Protein AF-A0A7V5C6T8-F1 (afdb_monomer)

Sequence (289 aa):
MKSYIPAMLISLALVCIVEMIRIRRFSFFPADFFRSSVLVSEKFHQASLLCLSMGLTLSCLVIWNNEYLKIVSFPKLKLDTFFLGFSFPLSLITMSLMFSFMKNDYRDITDLLKNVGFWAINMGVIIFFLFILFEKLVLQLAVTSILFMAVIMIFYLFVSLGVQTQQKSFLISGMIFLLFTAITGILYIILEFFPEYYTQDTSRFLLKLHSFASLYGWNLSGLAVICRYEDFPIRLHSNGVILFHWVTVLILAPLGIYFRPFAVCTIICYTVFLYIIFSSQGTNRNANA

Structure (mmCIF, N/CA/C/O backbone):
data_AF-A0A7V5C6T8-F1
#
_entry.id   AF-A0A7V5C6T8-F1
#
loop_
_atom_site.group_PDB
_atom_site.id
_atom_site.type_symbol
_atom_site.label_atom_id
_atom_site.label_alt_id
_atom_site.label_comp_id
_atom_site.label_asym_id
_atom_site.label_entity_id
_atom_site.label_seq_id
_atom_site.pdbx_PDB_ins_code
_atom_site.Cartn_x
_atom_site.Cartn_y
_atom_site.Cartn_z
_atom_site.occupancy
_atom_site.B_iso_or_equiv
_atom_site.auth_seq_id
_atom_site.auth_comp_id
_atom_site.auth_asym_id
_atom_site.auth_atom_id
_atom_site.pdbx_PDB_model_num
ATOM 1 N N . MET A 1 1 ? 27.713 -13.121 -3.839 1.00 44.50 1 MET A N 1
ATOM 2 C CA . MET A 1 1 ? 26.817 -14.291 -3.696 1.00 44.50 1 MET A CA 1
ATOM 3 C C . MET A 1 1 ? 25.424 -13.790 -3.371 1.00 44.50 1 MET A C 1
ATOM 5 O O . MET A 1 1 ? 25.271 -13.093 -2.379 1.00 44.50 1 MET A O 1
ATOM 9 N N . LYS A 1 2 ? 24.430 -14.072 -4.215 1.00 64.62 2 LYS A N 1
ATOM 10 C CA . LYS A 1 2 ? 23.032 -13.772 -3.889 1.00 64.62 2 LYS A CA 1
ATOM 11 C C . LYS A 1 2 ? 22.549 -14.839 -2.902 1.00 64.62 2 LYS A C 1
ATOM 13 O O . LYS A 1 2 ? 22.456 -16.008 -3.261 1.00 64.62 2 LYS A O 1
ATOM 18 N N . SER A 1 3 ? 22.320 -14.458 -1.649 1.00 79.69 3 SER A N 1
ATOM 19 C CA . SER A 1 3 ? 21.912 -15.384 -0.584 1.00 79.69 3 SER A CA 1
ATOM 20 C C . SER A 1 3 ? 20.415 -15.700 -0.668 1.00 79.69 3 SER A C 1
ATOM 22 O O . SER A 1 3 ? 19.629 -15.245 0.159 1.00 79.69 3 SER A O 1
ATOM 24 N N . TYR A 1 4 ? 20.011 -16.475 -1.678 1.00 83.75 4 TYR A N 1
ATOM 25 C CA . TYR A 1 4 ? 18.610 -16.858 -1.889 1.00 83.75 4 TYR A CA 1
ATOM 26 C C . TYR A 1 4 ? 18.107 -17.894 -0.874 1.00 83.75 4 TYR A C 1
ATOM 28 O O . TYR A 1 4 ? 16.996 -17.756 -0.368 1.00 83.75 4 TYR A O 1
ATOM 36 N N . ILE A 1 5 ? 18.941 -18.874 -0.504 1.00 87.75 5 ILE A N 1
ATOM 37 C CA . ILE A 1 5 ? 18.566 -19.933 0.450 1.00 87.75 5 ILE A CA 1
ATOM 38 C C . ILE A 1 5 ? 18.193 -19.353 1.829 1.00 87.75 5 ILE A C 1
ATOM 40 O O . ILE A 1 5 ? 17.103 -19.664 2.314 1.00 87.75 5 ILE A O 1
ATOM 44 N N . PRO A 1 6 ? 19.000 -18.466 2.456 1.00 91.50 6 PRO A N 1
ATOM 45 C CA . PRO A 1 6 ? 18.607 -17.844 3.722 1.00 91.50 6 PRO A CA 1
ATOM 46 C C . PRO A 1 6 ? 17.308 -17.037 3.619 1.00 91.50 6 PRO A C 1
ATOM 48 O O . PRO A 1 6 ? 16.474 -17.111 4.517 1.00 91.50 6 PRO A O 1
ATOM 51 N N . ALA A 1 7 ? 17.101 -16.308 2.516 1.00 89.44 7 ALA A N 1
ATOM 52 C CA . ALA A 1 7 ? 15.880 -15.532 2.303 1.00 89.44 7 ALA A CA 1
ATOM 53 C C . ALA A 1 7 ? 14.633 -16.431 2.222 1.00 89.44 7 ALA A C 1
ATOM 55 O O . ALA A 1 7 ? 13.607 -16.115 2.821 1.00 89.44 7 ALA A O 1
ATOM 56 N N . MET A 1 8 ? 14.733 -17.574 1.537 1.00 90.38 8 MET A N 1
ATOM 57 C CA . MET A 1 8 ? 13.655 -18.562 1.451 1.00 90.38 8 MET A CA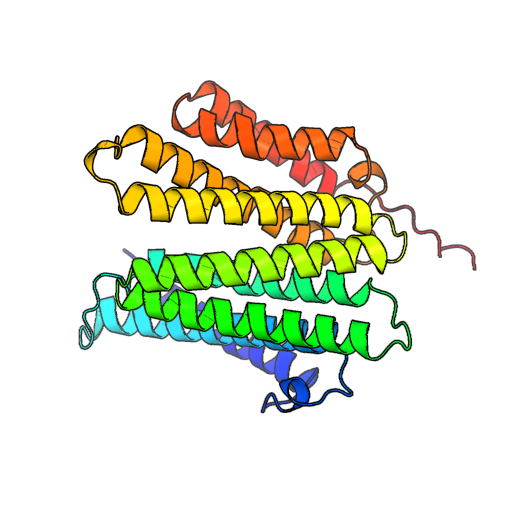 1
ATOM 58 C C . MET A 1 8 ? 13.345 -19.197 2.809 1.00 90.38 8 MET A C 1
ATOM 60 O O . MET A 1 8 ? 12.178 -19.297 3.178 1.00 90.38 8 MET A O 1
ATOM 64 N N . LEU A 1 9 ? 14.369 -19.569 3.585 1.00 93.31 9 LEU A N 1
ATOM 65 C CA . LEU A 1 9 ? 14.183 -20.131 4.928 1.00 93.31 9 LEU A CA 1
ATOM 66 C C . LEU A 1 9 ? 13.507 -19.134 5.877 1.00 93.31 9 LEU A C 1
ATOM 68 O O . LEU A 1 9 ? 12.554 -19.494 6.566 1.00 93.31 9 LEU A O 1
ATOM 72 N N . ILE A 1 10 ? 13.952 -17.872 5.876 1.00 93.12 10 ILE A N 1
ATOM 73 C CA . ILE A 1 10 ? 13.328 -16.806 6.673 1.00 93.12 10 ILE A CA 1
ATOM 74 C C . ILE A 1 10 ? 11.883 -16.581 6.220 1.00 93.12 10 ILE A C 1
ATOM 76 O O . ILE A 1 10 ? 10.991 -16.469 7.057 1.00 93.12 10 ILE A O 1
ATOM 80 N N . SER A 1 11 ? 11.630 -16.553 4.910 1.00 91.81 11 SER A N 1
ATOM 81 C CA . SER A 1 11 ? 10.283 -16.388 4.363 1.00 91.81 11 SER A CA 1
ATOM 82 C C . SER A 1 11 ? 9.340 -17.504 4.825 1.00 91.81 11 SER A C 1
ATOM 84 O O . SER A 1 11 ? 8.253 -17.207 5.312 1.00 91.81 11 SER A O 1
ATOM 86 N N . LEU A 1 12 ? 9.770 -18.768 4.772 1.00 94.06 12 LEU A N 1
ATOM 87 C CA . LEU A 1 12 ? 8.982 -19.906 5.258 1.00 94.06 12 LEU A CA 1
ATOM 88 C C . LEU A 1 12 ? 8.750 -19.851 6.775 1.00 94.06 12 LEU A C 1
ATOM 90 O O . LEU A 1 12 ? 7.639 -20.112 7.231 1.00 94.06 12 LEU A O 1
ATOM 94 N N . ALA A 1 13 ? 9.757 -19.457 7.559 1.00 95.75 13 ALA A N 1
ATOM 95 C CA . ALA A 1 13 ? 9.590 -19.254 8.997 1.00 95.75 13 ALA A CA 1
ATOM 96 C C . ALA A 1 13 ? 8.545 -18.164 9.297 1.00 95.75 13 ALA A C 1
ATOM 98 O O . ALA A 1 13 ? 7.682 -18.351 10.157 1.00 95.75 13 ALA A O 1
ATOM 99 N N . LEU A 1 14 ? 8.569 -17.054 8.551 1.00 94.88 14 LEU A N 1
ATOM 100 C CA . LEU A 1 14 ? 7.571 -15.990 8.661 1.00 94.88 14 LEU A CA 1
ATOM 101 C C . LEU A 1 14 ? 6.172 -16.466 8.253 1.00 94.88 14 LEU A C 1
ATOM 103 O O . LEU A 1 14 ? 5.217 -16.124 8.944 1.00 94.88 14 LEU A O 1
ATOM 107 N N . VAL A 1 15 ? 6.034 -17.289 7.205 1.00 95.19 15 VAL A N 1
ATOM 108 C CA . VAL A 1 15 ? 4.744 -17.909 6.835 1.00 95.19 15 VAL A CA 1
ATOM 109 C C . VAL A 1 15 ? 4.176 -18.695 8.012 1.00 95.19 15 VAL A C 1
ATOM 111 O O . VAL A 1 15 ? 3.022 -18.488 8.380 1.00 95.19 15 VAL A O 1
ATOM 114 N N . CYS A 1 16 ? 4.988 -19.540 8.654 1.00 95.44 16 CYS A N 1
ATOM 115 C CA . CYS A 1 16 ? 4.555 -20.315 9.817 1.00 95.44 16 CYS A CA 1
ATOM 116 C C . CYS A 1 16 ? 4.074 -19.418 10.966 1.00 95.44 16 CYS A C 1
ATOM 118 O O . CYS A 1 16 ? 3.042 -19.702 11.573 1.00 95.44 16 CYS A O 1
ATOM 120 N N . ILE A 1 17 ? 4.791 -18.326 11.254 1.00 96.19 17 ILE A N 1
ATOM 121 C CA . ILE A 1 17 ? 4.406 -17.365 12.299 1.00 96.19 17 ILE A CA 1
ATOM 122 C C . ILE A 1 17 ? 3.079 -16.684 11.943 1.00 96.19 17 ILE A C 1
ATOM 124 O O . ILE A 1 17 ? 2.166 -16.639 12.768 1.00 96.19 17 ILE A O 1
ATOM 128 N N . VAL A 1 18 ? 2.952 -16.178 10.715 1.00 94.56 18 VAL A N 1
ATOM 129 C CA . VAL A 1 18 ? 1.760 -15.456 10.248 1.00 94.56 18 VAL A CA 1
ATOM 130 C C . VAL A 1 18 ? 0.535 -16.372 10.242 1.00 94.56 18 VAL A C 1
ATOM 132 O O . VAL A 1 18 ? -0.511 -15.985 10.763 1.00 94.56 18 VAL A O 1
ATOM 135 N N . GLU A 1 19 ? 0.656 -17.599 9.731 1.00 94.75 19 GLU A N 1
ATOM 136 C CA . GLU A 1 19 ? -0.429 -18.586 9.749 1.00 94.75 19 GLU A CA 1
ATOM 137 C C . GLU A 1 19 ? -0.803 -19.001 11.171 1.00 94.75 19 GLU A C 1
ATOM 139 O O . GLU A 1 19 ? -1.988 -19.094 11.488 1.00 94.75 19 GLU A O 1
ATOM 144 N N . MET A 1 20 ? 0.173 -19.180 12.065 1.00 95.19 20 MET A N 1
ATOM 145 C CA . MET A 1 20 ? -0.107 -19.490 13.467 1.00 95.19 20 MET A CA 1
ATOM 146 C C . MET A 1 20 ? -0.928 -18.379 14.133 1.00 95.19 20 MET A C 1
ATOM 148 O O . MET A 1 20 ? -1.904 -18.672 14.826 1.00 95.19 20 MET A O 1
ATOM 152 N N . ILE A 1 21 ? -0.572 -17.111 13.906 1.00 94.19 21 ILE A N 1
ATOM 153 C CA . ILE A 1 21 ? -1.327 -15.958 14.418 1.00 94.19 21 ILE A CA 1
ATOM 154 C C . ILE A 1 21 ? -2.731 -15.919 13.797 1.00 94.19 21 ILE A C 1
ATOM 156 O O . ILE A 1 21 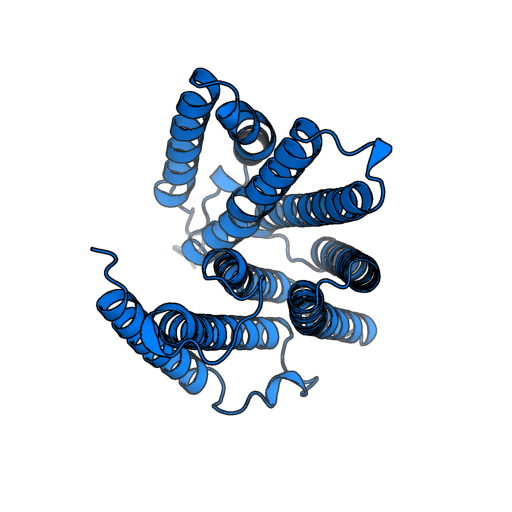? -3.717 -15.775 14.523 1.00 94.19 21 ILE A O 1
ATOM 160 N N . ARG A 1 22 ? -2.842 -16.108 12.475 1.00 95.00 22 ARG A N 1
ATOM 161 C CA . ARG A 1 22 ? -4.118 -16.101 11.740 1.00 95.00 22 ARG A CA 1
ATOM 162 C C . ARG A 1 22 ? -5.079 -17.173 12.253 1.00 95.00 22 ARG A C 1
ATOM 164 O O . ARG A 1 22 ? -6.232 -16.862 12.535 1.00 95.00 22 ARG A O 1
ATOM 171 N N . ILE A 1 23 ? -4.608 -18.412 12.397 1.00 93.44 23 ILE A N 1
ATOM 172 C CA . ILE A 1 23 ? -5.420 -19.556 12.836 1.00 93.44 23 ILE A CA 1
ATOM 173 C C . ILE A 1 23 ? -5.863 -19.384 14.292 1.00 93.44 23 ILE A C 1
ATOM 175 O O . ILE A 1 23 ? -7.001 -19.711 14.612 1.00 93.44 23 ILE A O 1
ATOM 179 N N . ARG A 1 24 ? -4.997 -18.848 15.165 1.00 92.38 24 ARG A N 1
ATOM 180 C CA . ARG A 1 24 ? -5.341 -18.585 16.573 1.00 92.38 24 ARG A CA 1
ATOM 181 C C . ARG A 1 24 ? -6.397 -17.494 16.737 1.00 92.38 24 ARG A C 1
ATOM 183 O O . ARG A 1 24 ? -7.205 -17.583 17.654 1.00 92.38 24 ARG A O 1
ATOM 190 N N . ARG A 1 25 ? -6.351 -16.447 15.907 1.00 91.00 25 ARG A N 1
ATOM 191 C CA . ARG A 1 25 ? -7.271 -15.302 16.000 1.00 91.00 25 ARG A CA 1
ATOM 192 C C . ARG A 1 25 ? -8.599 -15.552 15.288 1.00 91.00 25 ARG A C 1
ATOM 194 O O . ARG A 1 25 ? -9.629 -15.109 15.780 1.00 91.00 25 ARG A O 1
ATOM 201 N N . PHE A 1 26 ? -8.552 -16.217 14.140 1.00 90.50 26 PHE A N 1
ATOM 202 C CA . PHE A 1 26 ? -9.703 -16.444 13.275 1.00 90.50 26 PHE A CA 1
ATOM 203 C C . PHE A 1 26 ? -9.962 -17.946 13.145 1.00 90.50 26 PHE A C 1
ATOM 205 O O . PHE A 1 26 ? -10.523 -18.582 14.031 1.00 90.50 26 PHE A O 1
ATOM 212 N N . SER A 1 27 ? -9.552 -18.525 12.024 1.00 86.50 27 SER A N 1
ATOM 213 C CA . SER A 1 27 ? -9.785 -19.915 11.667 1.00 86.50 27 SER A CA 1
ATOM 214 C C . SER A 1 27 ? -8.847 -20.309 10.529 1.00 86.50 27 SER A C 1
ATOM 216 O O . SER A 1 27 ? -8.310 -19.456 9.813 1.00 86.50 27 SER A O 1
ATOM 218 N N . PHE A 1 28 ? -8.637 -21.616 10.350 1.00 85.88 28 PHE A N 1
ATOM 219 C CA . PHE A 1 28 ? -7.823 -22.125 9.246 1.00 85.88 28 PHE A CA 1
ATOM 220 C C . PHE A 1 28 ? -8.450 -21.805 7.886 1.00 85.88 28 PHE A C 1
ATOM 222 O O . PHE A 1 28 ? -7.785 -21.225 7.025 1.00 85.88 28 PHE A O 1
ATOM 229 N N . PHE A 1 29 ? -9.736 -22.107 7.710 1.00 88.31 29 PHE A N 1
ATOM 230 C CA . PHE A 1 29 ? -10.469 -21.802 6.485 1.00 88.31 29 PHE A CA 1
ATOM 231 C C . PHE A 1 29 ? -11.210 -20.461 6.611 1.00 88.31 29 PHE A C 1
ATOM 233 O O . PHE A 1 29 ? -11.959 -20.294 7.573 1.00 88.31 29 PHE A O 1
ATOM 240 N N . PRO A 1 30 ? -11.065 -19.516 5.661 1.00 87.81 30 PRO A N 1
ATOM 241 C CA . PRO A 1 30 ? -11.602 -18.161 5.789 1.00 87.81 30 PRO A CA 1
ATOM 242 C C . PRO A 1 30 ? -13.108 -18.069 5.472 1.00 87.81 30 PRO A C 1
ATOM 244 O O . PRO A 1 30 ? -13.543 -17.295 4.621 1.00 87.81 30 PRO A O 1
ATOM 247 N N . ALA A 1 31 ? -13.930 -18.859 6.167 1.00 88.31 31 ALA A N 1
ATOM 248 C CA . ALA A 1 31 ? -15.388 -18.836 6.013 1.00 88.31 31 ALA A CA 1
ATOM 249 C C . ALA A 1 31 ? -16.004 -17.484 6.414 1.00 88.31 31 ALA A C 1
ATOM 251 O O . ALA A 1 31 ? -17.060 -17.105 5.905 1.00 88.31 31 ALA A O 1
ATOM 252 N N . ASP A 1 32 ? -15.338 -16.741 7.301 1.00 89.19 32 ASP A N 1
ATOM 253 C CA . ASP A 1 32 ? -15.835 -15.477 7.845 1.00 89.19 32 ASP A CA 1
ATOM 254 C C . ASP A 1 32 ? -15.923 -14.357 6.795 1.00 89.19 32 ASP A C 1
ATOM 256 O O . ASP A 1 32 ? -16.734 -13.444 6.944 1.00 89.19 32 ASP A O 1
ATOM 260 N N . PHE A 1 33 ? -15.204 -14.462 5.670 1.00 90.12 33 PHE A N 1
ATOM 261 C CA . PHE A 1 33 ? -15.335 -13.528 4.542 1.00 90.12 33 PHE A CA 1
ATOM 262 C C . PHE A 1 33 ? -16.760 -13.479 3.978 1.00 90.12 33 PHE A C 1
ATOM 264 O O . PHE A 1 33 ? -17.261 -12.409 3.618 1.00 90.12 33 PHE A O 1
ATOM 271 N N . PHE A 1 34 ? -17.433 -14.630 3.949 1.00 89.81 34 PHE A N 1
ATOM 272 C CA . PHE A 1 34 ? -18.761 -14.791 3.357 1.00 89.81 34 PHE A CA 1
ATOM 273 C C . PHE A 1 34 ? -19.898 -14.541 4.350 1.00 89.81 34 PHE A C 1
ATOM 275 O O . PHE A 1 34 ? -21.054 -14.431 3.952 1.00 89.81 34 PHE A O 1
ATOM 282 N N . ARG A 1 35 ? -19.592 -14.431 5.646 1.00 86.88 35 ARG A N 1
ATOM 283 C CA . ARG A 1 35 ? -20.596 -14.195 6.685 1.00 86.88 35 ARG A CA 1
ATOM 284 C C . ARG A 1 35 ? -20.865 -12.704 6.820 1.00 86.88 35 ARG A C 1
ATOM 286 O O . ARG A 1 35 ? -19.968 -11.942 7.172 1.00 86.88 35 ARG A O 1
ATOM 293 N N . SER A 1 36 ? -22.096 -12.270 6.568 1.00 80.44 36 SER A N 1
ATOM 294 C CA . SER A 1 36 ? -22.483 -10.860 6.742 1.00 80.44 36 SER A CA 1
ATOM 295 C C . SER A 1 36 ? -22.502 -10.424 8.210 1.00 80.44 36 SER A C 1
ATOM 297 O O . SER A 1 36 ? -22.338 -9.250 8.495 1.00 80.44 36 SER A O 1
ATOM 299 N N . SER A 1 37 ? -22.627 -11.365 9.152 1.00 81.44 37 SER A N 1
ATOM 300 C CA . SER A 1 37 ? -22.606 -11.079 10.593 1.00 81.44 37 SER A CA 1
ATOM 301 C C . SER A 1 37 ? -21.234 -10.652 11.128 1.00 81.44 37 SER A C 1
ATOM 303 O O . SER A 1 37 ? -21.141 -10.189 12.262 1.00 81.44 37 SER A O 1
ATOM 305 N N . VAL A 1 38 ? -20.158 -10.859 10.362 1.00 89.00 38 VAL A N 1
ATOM 306 C CA . VAL A 1 38 ? -18.788 -10.535 10.777 1.00 89.00 38 VAL A CA 1
ATOM 307 C C . VAL A 1 38 ? -18.444 -9.117 10.336 1.00 89.00 38 VAL A C 1
ATOM 309 O O . VAL A 1 38 ? -18.631 -8.759 9.173 1.00 89.00 38 VAL A O 1
ATOM 312 N N . LEU A 1 39 ? -17.886 -8.330 11.258 1.00 91.62 39 LEU A N 1
ATOM 313 C CA . LEU A 1 39 ? -17.459 -6.960 10.990 1.00 91.62 39 LEU A CA 1
ATOM 314 C C . LEU A 1 39 ? -16.454 -6.908 9.836 1.00 91.62 39 LEU A C 1
ATOM 316 O O . LEU A 1 39 ? -15.490 -7.673 9.781 1.00 91.62 39 LEU A O 1
ATOM 320 N N . VAL A 1 40 ? -16.643 -5.941 8.938 1.00 93.50 40 VAL A N 1
ATOM 321 C CA . VAL A 1 40 ? -15.780 -5.760 7.763 1.00 93.50 40 VAL A CA 1
ATOM 322 C C . VAL A 1 40 ? -14.319 -5.484 8.145 1.00 93.50 40 VAL A C 1
ATOM 324 O O . VAL A 1 40 ? -13.416 -5.914 7.429 1.00 93.50 40 VAL A O 1
ATOM 327 N N . SER A 1 41 ? -14.068 -4.851 9.296 1.00 93.38 41 SER A N 1
ATOM 328 C CA . SER A 1 41 ? -12.715 -4.691 9.844 1.00 93.38 41 SER A CA 1
ATOM 329 C C . SER A 1 41 ? -12.022 -6.040 10.061 1.00 93.38 41 SER A C 1
ATOM 331 O O . SER A 1 41 ? -10.928 -6.259 9.551 1.00 93.38 41 SER A O 1
ATOM 333 N N . GLU A 1 42 ? -12.688 -6.990 10.723 1.00 93.56 42 GLU A N 1
ATOM 334 C CA . GLU A 1 42 ? -12.145 -8.330 10.980 1.00 93.56 42 GLU A CA 1
ATOM 335 C C . GLU A 1 42 ? -11.909 -9.100 9.672 1.00 93.56 42 GLU A C 1
ATOM 337 O O . GLU A 1 42 ? -10.881 -9.764 9.524 1.00 93.56 42 GLU A O 1
ATOM 342 N N . LYS A 1 43 ? -12.794 -8.942 8.675 1.00 95.38 43 LYS A N 1
ATOM 343 C CA . LYS A 1 43 ? -12.587 -9.522 7.337 1.00 95.38 43 LYS A CA 1
ATOM 344 C C . LYS A 1 43 ? -11.312 -8.986 6.682 1.00 95.38 43 LYS A C 1
ATOM 346 O O . LYS A 1 43 ? -10.520 -9.767 6.157 1.00 95.38 43 LYS A O 1
ATOM 351 N N . PHE A 1 44 ? -11.080 -7.671 6.731 1.00 95.88 44 PHE A N 1
ATOM 352 C CA . PHE A 1 44 ? -9.852 -7.061 6.211 1.00 95.88 44 PHE A CA 1
ATOM 353 C C . PHE A 1 44 ? -8.601 -7.506 6.976 1.00 95.88 44 PHE A C 1
ATOM 355 O O . PHE A 1 44 ? -7.572 -7.749 6.349 1.00 95.88 44 PHE A O 1
ATOM 362 N N . HIS A 1 45 ? -8.683 -7.668 8.298 1.00 95.00 45 HIS A N 1
ATOM 363 C CA . HIS A 1 45 ? -7.576 -8.164 9.119 1.00 95.00 45 HIS A CA 1
ATOM 364 C C . HIS A 1 45 ? -7.208 -9.609 8.751 1.00 95.00 45 HIS A C 1
ATOM 366 O O . HIS A 1 45 ? -6.043 -9.940 8.514 1.00 95.00 45 HIS A O 1
ATOM 372 N N . GLN A 1 46 ? -8.197 -10.491 8.631 1.00 95.62 46 GLN A N 1
ATOM 373 C CA . GLN A 1 46 ? -7.940 -11.860 8.200 1.00 95.62 46 GLN A CA 1
ATOM 374 C C . GLN A 1 46 ? -7.394 -11.894 6.760 1.00 95.62 46 GLN A C 1
ATOM 376 O O . GLN A 1 46 ? -6.445 -12.634 6.488 1.00 95.62 46 GLN A O 1
ATOM 381 N N . ALA A 1 47 ? -7.922 -11.060 5.856 1.00 94.75 47 ALA A N 1
ATOM 382 C CA . ALA A 1 47 ? -7.423 -10.931 4.487 1.00 94.75 47 ALA A CA 1
ATOM 383 C C . ALA A 1 47 ? -5.975 -10.416 4.427 1.00 94.75 47 ALA A C 1
ATOM 385 O O . ALA A 1 47 ? -5.193 -10.928 3.629 1.00 94.75 47 ALA A O 1
ATOM 386 N N . SER A 1 48 ? -5.571 -9.473 5.287 1.00 94.75 48 SER A N 1
ATOM 387 C CA . SER A 1 48 ? -4.192 -8.966 5.313 1.00 94.75 48 SER A CA 1
ATOM 388 C C . SER A 1 48 ? -3.186 -10.040 5.724 1.00 94.75 48 SER A C 1
ATOM 390 O O . SER A 1 48 ? -2.136 -10.163 5.094 1.00 94.75 48 SER A O 1
ATOM 392 N N . LEU A 1 49 ? -3.509 -10.846 6.743 1.00 94.50 49 LEU A N 1
ATOM 393 C CA . LEU A 1 49 ? -2.648 -11.948 7.193 1.00 94.50 49 LEU A CA 1
ATOM 394 C C . LEU A 1 49 ? -2.539 -13.040 6.127 1.00 94.50 49 LEU A C 1
ATOM 396 O O . LEU A 1 49 ? -1.446 -13.521 5.836 1.00 94.50 49 LEU A O 1
ATOM 400 N N . LEU A 1 50 ? -3.669 -13.389 5.509 1.00 93.69 50 LEU A N 1
ATOM 401 C CA . LEU A 1 50 ? -3.718 -14.363 4.426 1.00 93.69 50 LEU A CA 1
ATOM 402 C C . LEU A 1 50 ? -2.908 -13.881 3.208 1.00 93.69 50 LEU A C 1
ATOM 404 O O . LEU A 1 50 ? -2.123 -14.639 2.646 1.00 93.69 50 LEU A O 1
ATOM 408 N N . CYS A 1 51 ? -3.050 -12.607 2.836 1.00 92.38 51 CYS A N 1
ATOM 409 C CA . CYS A 1 51 ? -2.292 -11.981 1.755 1.00 92.38 51 CYS A CA 1
ATOM 410 C C . CYS A 1 51 ? -0.783 -11.984 2.043 1.00 92.38 51 CYS A C 1
ATOM 412 O O . CYS A 1 51 ? 0.006 -12.309 1.158 1.00 92.38 51 CYS A O 1
ATOM 414 N N . LEU A 1 52 ? -0.371 -11.691 3.283 1.00 92.25 52 LEU A N 1
ATOM 415 C CA . LEU A 1 52 ? 1.036 -11.729 3.690 1.00 92.25 52 LEU A CA 1
ATOM 416 C C . LEU A 1 52 ? 1.616 -13.144 3.596 1.00 92.25 52 LEU A C 1
ATOM 418 O O . LEU A 1 52 ? 2.682 -13.335 3.016 1.00 92.25 52 LEU A O 1
ATOM 422 N N . SER A 1 53 ? 0.897 -14.125 4.140 1.00 93.31 53 SER A N 1
ATOM 423 C CA . SER A 1 53 ? 1.265 -15.540 4.098 1.00 93.31 53 SER A CA 1
ATOM 424 C C . SER A 1 53 ? 1.415 -16.037 2.657 1.00 93.31 53 SER A C 1
ATOM 426 O O . SER A 1 53 ? 2.498 -16.475 2.265 1.00 93.31 53 SER A O 1
ATOM 428 N N . MET A 1 54 ? 0.390 -15.840 1.817 1.00 90.94 54 MET A N 1
ATOM 429 C CA . MET A 1 54 ? 0.450 -16.199 0.397 1.00 90.94 54 MET A CA 1
ATOM 430 C C . MET A 1 54 ? 1.577 -15.472 -0.336 1.00 90.94 54 MET A C 1
ATOM 432 O O . MET A 1 54 ? 2.265 -16.080 -1.152 1.00 90.94 54 MET A O 1
ATOM 436 N N . GLY A 1 55 ? 1.791 -14.186 -0.050 1.00 89.38 55 GLY A N 1
ATOM 437 C CA . GLY A 1 55 ? 2.836 -13.396 -0.689 1.00 89.38 55 GLY A CA 1
ATOM 438 C C . GLY A 1 55 ? 4.244 -13.906 -0.369 1.00 89.38 55 GLY A C 1
ATOM 439 O O . GLY A 1 55 ? 5.091 -13.999 -1.261 1.00 89.38 55 GLY A O 1
ATOM 440 N N . LEU A 1 56 ? 4.491 -14.304 0.881 1.00 90.94 56 LEU A N 1
ATOM 441 C CA . LEU A 1 56 ? 5.752 -14.918 1.303 1.00 90.94 56 LEU A CA 1
ATOM 442 C C . LEU A 1 56 ? 5.947 -16.294 0.648 1.00 90.94 56 LEU A C 1
ATOM 444 O O . LEU A 1 56 ? 6.999 -16.550 0.060 1.00 90.94 56 LEU A O 1
ATOM 448 N N . THR A 1 57 ? 4.920 -17.149 0.657 1.00 91.56 57 THR A N 1
ATOM 449 C CA . THR A 1 57 ? 4.970 -18.464 0.001 1.00 91.56 57 THR A CA 1
ATOM 450 C C . THR A 1 57 ? 5.244 -18.336 -1.495 1.00 91.56 57 THR A C 1
ATOM 452 O O . THR A 1 57 ? 6.160 -18.977 -2.008 1.00 91.56 57 THR A O 1
ATOM 455 N N . LEU A 1 58 ? 4.502 -17.478 -2.198 1.00 89.00 58 LEU A N 1
ATOM 456 C CA . LEU A 1 58 ? 4.689 -17.245 -3.629 1.00 89.00 58 LEU A CA 1
ATOM 457 C C . LEU A 1 58 ? 6.074 -16.669 -3.930 1.00 89.00 58 LEU A C 1
ATOM 459 O O . LEU A 1 58 ? 6.702 -17.096 -4.892 1.00 89.00 58 LEU A O 1
ATOM 463 N N . SER A 1 59 ? 6.604 -15.781 -3.088 1.00 88.00 59 SER A N 1
ATOM 464 C CA . SER A 1 59 ? 7.974 -15.275 -3.252 1.00 88.00 59 SER A CA 1
ATOM 465 C C . SER A 1 59 ? 9.014 -16.388 -3.144 1.00 88.00 59 SER A C 1
ATOM 467 O O . SER A 1 59 ? 9.930 -16.452 -3.963 1.00 88.00 59 SER A O 1
ATOM 469 N N . CYS A 1 60 ? 8.850 -17.307 -2.190 1.00 89.12 60 CYS A N 1
ATOM 470 C CA . CYS A 1 60 ? 9.705 -18.485 -2.064 1.00 89.12 60 CYS A CA 1
ATOM 471 C C . CYS A 1 60 ? 9.623 -19.377 -3.317 1.00 89.12 60 CYS A C 1
ATOM 473 O O . CYS A 1 60 ? 10.656 -19.759 -3.866 1.00 89.12 60 CYS A O 1
ATOM 475 N N . LEU A 1 61 ? 8.412 -19.628 -3.829 1.00 89.06 61 LEU A N 1
ATOM 476 C CA . LEU A 1 61 ? 8.191 -20.400 -5.057 1.00 89.06 61 LEU A CA 1
ATOM 477 C C . LEU A 1 61 ? 8.792 -19.723 -6.298 1.00 89.06 61 LEU A C 1
ATOM 479 O O . LEU A 1 61 ? 9.371 -20.402 -7.141 1.00 89.06 61 LEU A O 1
ATOM 483 N N . VAL A 1 62 ? 8.706 -18.394 -6.406 1.00 86.69 62 VAL A N 1
ATOM 484 C CA . VAL A 1 62 ? 9.295 -17.624 -7.513 1.00 86.69 62 VAL A CA 1
ATOM 485 C C . VAL A 1 62 ? 10.821 -17.672 -7.468 1.00 86.69 62 VAL A C 1
ATOM 487 O O . VAL A 1 62 ? 11.441 -17.858 -8.513 1.00 86.69 62 VAL A O 1
ATOM 490 N N . ILE A 1 63 ? 11.441 -17.552 -6.287 1.00 87.50 63 ILE A N 1
ATOM 491 C CA . ILE A 1 63 ? 12.897 -17.727 -6.137 1.00 87.50 63 ILE A CA 1
ATOM 492 C C . ILE A 1 63 ? 13.287 -19.154 -6.522 1.00 87.50 63 ILE A C 1
ATOM 494 O O . ILE A 1 63 ? 14.198 -19.343 -7.328 1.00 87.50 63 ILE A O 1
ATOM 498 N N . TRP A 1 64 ? 12.568 -20.147 -5.990 1.00 88.25 64 TRP A N 1
ATOM 499 C CA . TRP A 1 64 ? 12.815 -21.556 -6.276 1.00 88.25 64 TRP A CA 1
ATOM 500 C C . TRP A 1 64 ? 12.755 -21.830 -7.787 1.00 88.25 64 TRP A C 1
ATOM 502 O O . TRP A 1 64 ? 13.660 -22.439 -8.363 1.00 88.25 64 TRP A O 1
ATOM 512 N N . ASN A 1 65 ? 11.702 -21.349 -8.449 1.00 88.44 65 ASN A N 1
ATOM 513 C CA . ASN A 1 65 ? 11.518 -21.518 -9.882 1.00 88.44 65 ASN A CA 1
ATOM 514 C C . ASN A 1 65 ? 12.580 -20.769 -10.694 1.00 88.44 65 ASN A C 1
ATOM 516 O O . ASN A 1 65 ? 13.189 -21.368 -11.568 1.00 88.44 65 ASN A O 1
ATOM 520 N N . ASN A 1 66 ? 12.832 -19.489 -10.430 1.00 84.44 66 ASN A N 1
ATOM 521 C CA . ASN A 1 66 ? 13.696 -18.686 -11.298 1.00 84.44 66 ASN A CA 1
ATOM 522 C C . ASN A 1 66 ? 15.186 -19.033 -11.157 1.00 84.44 66 ASN A C 1
ATOM 524 O O . ASN A 1 66 ? 15.915 -18.971 -12.148 1.00 84.44 66 ASN A O 1
ATOM 528 N N . GLU A 1 67 ? 15.635 -19.399 -9.954 1.00 84.31 67 GLU A N 1
ATOM 529 C CA . GLU A 1 67 ? 17.046 -19.699 -9.696 1.00 84.31 67 GLU A CA 1
ATOM 530 C C . GLU A 1 67 ? 17.381 -21.175 -9.956 1.00 84.31 67 GLU A C 1
ATOM 532 O O . GLU A 1 67 ? 18.401 -21.464 -10.583 1.00 84.31 67 GLU A O 1
ATOM 537 N N . TYR A 1 68 ? 16.520 -22.108 -9.527 1.00 83.50 68 TYR A N 1
ATOM 538 C CA . TYR A 1 68 ? 16.857 -23.537 -9.503 1.00 83.50 68 TYR A CA 1
ATOM 539 C C . TYR A 1 68 ? 16.146 -24.363 -10.581 1.00 83.50 68 TYR A C 1
ATOM 541 O O . TYR A 1 68 ? 16.813 -25.075 -11.326 1.00 83.50 68 TYR A O 1
ATOM 549 N N . LEU A 1 69 ? 14.810 -24.297 -10.677 1.00 84.19 69 LEU A N 1
ATOM 550 C CA . LEU A 1 69 ? 14.043 -25.224 -11.531 1.00 84.19 69 LEU A CA 1
ATOM 551 C C . LEU A 1 69 ? 13.871 -24.762 -12.984 1.00 84.19 69 LEU A C 1
ATOM 553 O O . LEU A 1 69 ? 13.888 -25.581 -13.895 1.00 84.19 69 LEU A O 1
ATOM 557 N N . LYS A 1 70 ? 13.662 -23.461 -13.195 1.00 82.69 70 LYS A N 1
ATOM 558 C CA . LYS A 1 70 ? 13.382 -22.799 -14.482 1.00 82.69 70 LYS A CA 1
ATOM 559 C C . LYS A 1 70 ? 12.238 -23.433 -15.290 1.00 82.69 70 LYS A C 1
ATOM 561 O O . LYS A 1 70 ? 12.271 -23.416 -16.515 1.00 82.69 70 LYS A O 1
ATOM 566 N N . ILE A 1 71 ? 11.222 -23.973 -14.611 1.00 79.25 71 ILE A N 1
ATOM 567 C CA . ILE A 1 71 ? 10.095 -24.680 -15.250 1.00 79.25 71 ILE A CA 1
ATOM 568 C C . ILE A 1 71 ? 9.098 -23.693 -15.863 1.00 79.25 71 ILE A C 1
ATOM 570 O O . ILE A 1 71 ? 8.585 -23.923 -16.955 1.00 79.25 71 ILE A O 1
ATOM 574 N N . VAL A 1 72 ? 8.814 -22.591 -15.167 1.00 78.44 72 VAL A N 1
ATOM 575 C CA . VAL A 1 72 ? 7.826 -21.594 -15.596 1.00 78.44 72 VAL A CA 1
ATOM 576 C C . VAL A 1 72 ? 8.534 -20.296 -15.973 1.00 78.44 72 VAL A C 1
ATOM 578 O O . VAL A 1 72 ? 9.173 -19.676 -15.125 1.00 78.44 72 VAL A O 1
ATOM 581 N N . SER A 1 73 ? 8.397 -19.846 -17.221 1.00 71.75 73 SER A N 1
ATOM 582 C CA . SER A 1 73 ? 8.971 -18.578 -17.691 1.00 71.75 73 SER A CA 1
ATOM 583 C C . SER A 1 73 ? 7.876 -17.576 -18.064 1.00 71.75 73 SER A C 1
ATOM 585 O O . SER A 1 73 ? 7.375 -17.582 -19.187 1.00 71.75 73 SER A O 1
ATOM 587 N N . PHE A 1 74 ? 7.529 -16.683 -17.135 1.00 74.00 74 PHE A N 1
ATOM 588 C CA . PHE A 1 74 ? 6.703 -15.503 -17.421 1.00 74.00 74 PHE A CA 1
ATOM 589 C C . PHE A 1 74 ? 7.560 -14.229 -17.312 1.00 74.00 74 PHE A C 1
ATOM 591 O O . PHE A 1 74 ? 8.252 -14.063 -16.303 1.00 74.00 74 PHE A O 1
ATOM 598 N N . PRO A 1 75 ? 7.502 -13.289 -18.278 1.00 70.81 75 PRO A N 1
ATOM 599 C CA . PRO A 1 75 ? 8.328 -12.073 -18.268 1.00 70.81 75 PRO A CA 1
ATOM 600 C C . PRO A 1 75 ? 8.150 -11.205 -17.012 1.00 70.81 75 PRO A C 1
ATOM 602 O O . PRO A 1 75 ? 9.114 -10.597 -16.533 1.00 70.81 75 PRO A O 1
ATOM 605 N N . LYS A 1 76 ? 6.925 -11.180 -16.469 1.00 72.38 76 LYS A N 1
ATOM 606 C CA . LYS A 1 76 ? 6.515 -10.414 -15.281 1.00 72.38 76 LYS A CA 1
ATOM 607 C C . LYS A 1 76 ? 6.571 -11.211 -13.971 1.00 72.38 76 LYS A C 1
ATOM 609 O O . LYS A 1 76 ? 6.408 -10.619 -12.909 1.00 72.38 76 LYS A O 1
ATOM 614 N N . LEU A 1 77 ? 6.849 -12.519 -14.000 1.00 71.50 77 LEU A N 1
ATOM 615 C CA . LEU A 1 77 ? 7.017 -13.333 -12.785 1.00 71.50 77 LEU A CA 1
ATOM 616 C C . LEU A 1 77 ? 8.451 -13.204 -12.247 1.00 71.50 77 LEU A C 1
ATOM 618 O O . LEU A 1 77 ? 9.227 -14.159 -12.179 1.00 71.50 77 LEU A O 1
ATOM 622 N N . LYS A 1 78 ? 8.820 -11.971 -11.897 1.00 73.56 78 LYS A N 1
ATOM 623 C CA . LYS A 1 78 ? 10.105 -11.620 -11.288 1.00 73.56 78 LYS A CA 1
ATOM 624 C C . LYS A 1 78 ? 9.889 -11.161 -9.856 1.00 73.56 78 LYS A C 1
ATOM 626 O O . LYS A 1 78 ? 8.832 -10.633 -9.514 1.00 73.56 78 LYS A O 1
ATOM 631 N N . LEU A 1 79 ? 10.930 -11.318 -9.041 1.00 64.75 79 LEU A N 1
ATOM 632 C CA . LEU A 1 79 ? 10.905 -10.930 -7.633 1.00 64.75 79 LEU A CA 1
ATOM 633 C C . LEU A 1 79 ? 10.506 -9.453 -7.460 1.00 64.75 79 LEU A C 1
ATOM 635 O O . LEU A 1 79 ? 9.661 -9.149 -6.630 1.00 64.75 79 LEU A O 1
ATOM 639 N N . ASP A 1 80 ? 11.024 -8.560 -8.308 1.00 63.72 80 ASP A N 1
ATOM 640 C CA . ASP A 1 80 ? 10.756 -7.113 -8.259 1.00 63.72 80 ASP A CA 1
ATOM 641 C C . ASP A 1 80 ? 9.283 -6.760 -8.513 1.00 63.72 80 ASP A C 1
ATOM 643 O O . ASP A 1 80 ? 8.737 -5.853 -7.888 1.00 63.72 80 ASP A O 1
ATOM 647 N N . THR A 1 81 ? 8.610 -7.505 -9.393 1.00 65.94 81 THR A N 1
ATOM 648 C CA . THR A 1 81 ? 7.168 -7.350 -9.640 1.00 65.94 81 THR A CA 1
ATOM 649 C C . THR A 1 81 ? 6.355 -7.896 -8.469 1.00 65.94 81 THR A C 1
ATOM 651 O O . THR A 1 81 ? 5.323 -7.334 -8.109 1.00 65.94 81 THR A O 1
ATOM 654 N N . PHE A 1 82 ? 6.853 -8.954 -7.827 1.00 64.38 82 PHE A N 1
ATOM 655 C CA . PHE A 1 82 ? 6.227 -9.555 -6.656 1.00 64.38 82 PHE A CA 1
ATOM 656 C C . PHE A 1 82 ? 6.443 -8.735 -5.372 1.00 64.38 82 PHE A C 1
ATOM 658 O O . PHE A 1 82 ? 5.608 -8.784 -4.473 1.00 64.38 82 PHE A O 1
ATOM 665 N N . PHE A 1 83 ? 7.491 -7.905 -5.299 1.00 60.22 83 PHE A N 1
ATOM 666 C CA . PHE A 1 83 ? 7.711 -6.981 -4.182 1.00 60.22 83 PHE A CA 1
ATOM 667 C C . PHE A 1 83 ? 6.577 -5.962 -4.018 1.00 60.22 83 PHE A C 1
ATOM 669 O O . PHE A 1 83 ? 6.252 -5.588 -2.889 1.00 60.22 83 PHE A O 1
ATOM 676 N N . LEU A 1 84 ? 5.916 -5.578 -5.118 1.00 60.34 84 LEU A N 1
ATOM 677 C CA . LEU A 1 84 ? 4.680 -4.787 -5.078 1.00 60.34 84 LEU A CA 1
ATOM 678 C C . LEU A 1 84 ? 3.576 -5.506 -4.274 1.00 60.34 84 LEU A C 1
ATOM 680 O O . LEU A 1 84 ? 2.776 -4.864 -3.598 1.00 60.34 84 LEU A O 1
ATOM 684 N N . GLY A 1 85 ? 3.596 -6.842 -4.285 1.00 65.94 85 GLY A N 1
ATOM 685 C CA . GLY A 1 85 ? 2.734 -7.738 -3.519 1.00 65.94 85 GLY A CA 1
ATOM 686 C C . GLY A 1 85 ? 2.769 -7.500 -2.007 1.00 65.94 85 GLY A C 1
ATOM 687 O O . GLY A 1 85 ? 1.731 -7.553 -1.355 1.00 65.94 85 GLY A O 1
ATOM 688 N N . PHE A 1 86 ? 3.933 -7.166 -1.438 1.00 74.69 86 PHE A N 1
ATOM 689 C CA . PHE A 1 86 ? 4.095 -6.972 0.013 1.00 74.69 86 PHE A CA 1
ATOM 690 C C . PHE A 1 86 ? 3.542 -5.642 0.535 1.00 74.69 86 PHE A C 1
ATOM 692 O O . PHE A 1 86 ? 3.329 -5.488 1.738 1.00 74.69 86 PHE A O 1
ATOM 699 N N . SER A 1 87 ? 3.257 -4.695 -0.358 1.00 82.56 87 SER A N 1
ATOM 700 C CA . SER A 1 87 ? 2.553 -3.457 -0.020 1.00 82.56 87 SER A CA 1
ATOM 701 C C . SER A 1 87 ? 1.077 -3.714 0.316 1.00 82.56 87 SER A C 1
ATOM 703 O O . SER A 1 87 ? 0.494 -3.015 1.147 1.00 82.56 87 SER A O 1
ATOM 705 N N . PHE A 1 88 ? 0.460 -4.725 -0.306 1.00 86.75 88 PHE A N 1
ATOM 706 C CA . PHE A 1 88 ? -0.972 -4.982 -0.152 1.00 86.75 88 PHE A CA 1
ATOM 707 C C . PHE A 1 88 ? -1.374 -5.434 1.254 1.00 86.75 88 PHE A C 1
ATOM 709 O O . PHE A 1 88 ? -2.338 -4.867 1.765 1.00 86.75 88 PHE A O 1
ATOM 716 N N . PRO A 1 89 ? -0.662 -6.355 1.936 1.00 91.12 89 PRO A N 1
ATOM 717 C CA . PRO A 1 89 ? -0.968 -6.692 3.322 1.00 91.12 89 PRO A CA 1
ATOM 718 C C . PRO A 1 89 ? -1.035 -5.468 4.235 1.00 91.12 89 PRO A C 1
ATOM 720 O O . PRO A 1 89 ? -1.990 -5.349 4.998 1.00 91.12 89 PRO A O 1
ATOM 723 N N . LEU A 1 90 ? -0.085 -4.530 4.104 1.00 90.62 90 LEU A N 1
ATOM 724 C CA . LEU A 1 90 ? -0.066 -3.275 4.868 1.00 90.62 90 LEU A CA 1
ATOM 725 C C . LEU A 1 90 ? -1.275 -2.387 4.552 1.00 90.62 90 LEU A C 1
ATOM 727 O O . LEU A 1 90 ? -1.907 -1.837 5.455 1.00 90.62 90 LEU A O 1
ATOM 731 N N . SER A 1 91 ? -1.640 -2.284 3.276 1.00 92.00 91 SER A N 1
ATOM 732 C CA . SER A 1 91 ? -2.847 -1.568 2.863 1.00 92.00 91 SER A CA 1
ATOM 733 C C . SER A 1 91 ? -4.124 -2.208 3.425 1.00 92.00 91 SER A C 1
ATOM 735 O O . SER A 1 91 ? -4.989 -1.493 3.925 1.00 92.00 91 SER A O 1
ATOM 737 N N . LEU A 1 92 ? -4.241 -3.540 3.402 1.00 94.50 92 LEU A N 1
ATOM 738 C CA . LEU A 1 92 ? -5.416 -4.268 3.898 1.00 94.50 92 LEU A CA 1
ATOM 739 C C . LEU A 1 92 ? -5.578 -4.142 5.419 1.00 94.50 92 LEU A C 1
ATOM 741 O O . LEU A 1 92 ? -6.690 -3.913 5.889 1.00 94.50 92 LEU A O 1
ATOM 745 N N . ILE A 1 93 ? -4.491 -4.218 6.193 1.00 93.56 93 ILE A N 1
ATOM 746 C CA . ILE A 1 93 ? -4.570 -4.013 7.649 1.00 93.56 93 ILE A CA 1
ATOM 747 C C . ILE A 1 93 ? -4.874 -2.544 7.998 1.00 93.56 93 ILE A C 1
ATOM 749 O O . ILE A 1 93 ? -5.611 -2.270 8.942 1.00 93.56 93 ILE A O 1
ATOM 753 N N . THR A 1 94 ? -4.399 -1.588 7.193 1.00 92.81 94 THR A N 1
ATOM 754 C CA . THR A 1 94 ? -4.769 -0.168 7.338 1.00 92.81 94 THR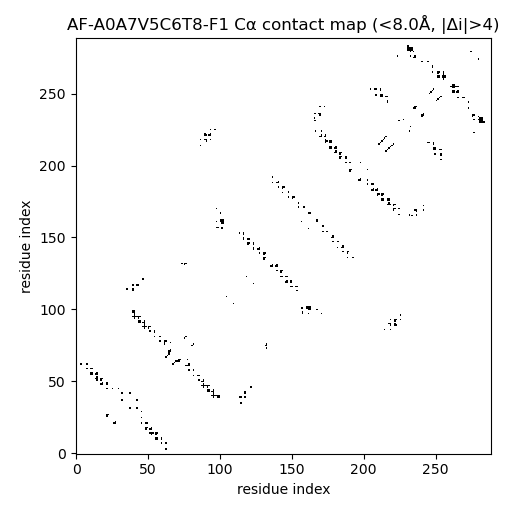 A CA 1
ATOM 755 C C . THR A 1 94 ? -6.258 0.039 7.065 1.00 92.81 94 THR A C 1
ATOM 757 O O . THR A 1 94 ? -6.940 0.726 7.825 1.00 92.81 94 THR A O 1
ATOM 760 N N . MET A 1 95 ? -6.792 -0.616 6.028 1.00 94.06 95 MET A N 1
ATOM 761 C CA . MET A 1 95 ? -8.232 -0.635 5.767 1.00 94.06 95 MET A CA 1
ATOM 762 C C . MET A 1 95 ? -8.994 -1.249 6.944 1.00 94.06 95 MET A C 1
ATOM 764 O O . MET A 1 95 ? -9.954 -0.641 7.406 1.00 94.06 95 MET A O 1
ATOM 768 N N . SER A 1 96 ? -8.543 -2.378 7.502 1.00 94.44 96 SER A N 1
ATOM 769 C CA . SER A 1 96 ? -9.140 -2.967 8.713 1.00 94.44 96 SER A CA 1
ATOM 770 C C . SER A 1 96 ? -9.294 -1.941 9.841 1.00 94.44 96 SER A C 1
ATOM 772 O O . SER A 1 96 ? -10.390 -1.791 10.382 1.00 94.44 96 SER A O 1
ATOM 774 N N . LEU A 1 97 ? -8.228 -1.194 10.150 1.00 91.38 97 LEU A N 1
ATOM 775 C CA . LEU A 1 97 ? -8.257 -0.143 11.174 1.00 91.38 97 LEU A CA 1
ATOM 776 C C . LEU A 1 97 ? -9.226 0.995 10.842 1.00 91.38 97 LEU A C 1
ATOM 778 O O . LEU A 1 97 ? -9.934 1.506 11.708 1.00 91.38 97 LEU A O 1
ATOM 782 N N . MET A 1 98 ? -9.289 1.409 9.582 1.00 91.44 98 MET A N 1
ATOM 783 C CA . MET A 1 98 ? -10.241 2.437 9.180 1.00 91.44 98 MET A CA 1
ATOM 784 C C . MET A 1 98 ? -11.686 1.975 9.353 1.00 91.44 98 MET A C 1
ATOM 786 O O . MET A 1 98 ? -12.506 2.721 9.888 1.00 91.44 98 MET A O 1
ATOM 790 N N . PHE A 1 99 ? -12.000 0.746 8.938 1.00 91.88 99 PHE A N 1
ATOM 791 C CA . PHE A 1 99 ? -13.335 0.181 9.112 1.00 91.88 99 PHE A CA 1
ATOM 792 C C . PHE A 1 99 ? -13.683 -0.019 10.592 1.00 91.88 99 PHE A C 1
ATOM 794 O O . PHE A 1 99 ? -14.844 0.175 10.944 1.00 91.88 99 PHE A O 1
ATOM 801 N N . SER A 1 100 ? -12.715 -0.310 11.475 1.00 90.62 100 SER A N 1
ATOM 802 C CA . SER A 1 100 ? -12.978 -0.398 12.921 1.00 90.62 100 SER A CA 1
ATOM 803 C C . SER A 1 100 ? -13.301 0.954 13.562 1.00 90.62 100 SER A C 1
ATOM 805 O O . SER A 1 100 ? -13.967 0.998 14.591 1.00 90.62 100 SER A O 1
ATOM 807 N N . PHE A 1 101 ? -12.873 2.066 12.955 1.00 88.81 101 PHE A N 1
ATOM 808 C CA . PHE A 1 101 ? -13.242 3.414 13.402 1.00 88.81 101 PHE A CA 1
ATOM 809 C C . PHE A 1 101 ? -14.570 3.918 12.825 1.00 88.81 101 PHE A C 1
ATOM 811 O O . PHE A 1 101 ? -15.034 4.990 13.221 1.00 88.81 101 PHE A O 1
ATOM 818 N N . MET A 1 102 ? -15.199 3.192 11.898 1.00 89.56 102 MET A N 1
ATOM 819 C CA . MET A 1 102 ? -16.529 3.546 11.404 1.00 89.56 102 MET A CA 1
ATOM 820 C C . MET A 1 102 ? -17.590 3.068 12.388 1.00 89.56 102 MET A C 1
ATOM 822 O O . MET A 1 102 ? -17.590 1.908 12.796 1.00 89.56 102 MET A O 1
ATOM 826 N N . LYS A 1 103 ? -18.548 3.934 12.724 1.00 81.50 103 LYS A N 1
ATOM 827 C CA . LYS A 1 103 ? -19.685 3.529 13.555 1.00 81.50 103 LYS A CA 1
ATOM 828 C C . LYS A 1 103 ? -20.439 2.363 12.905 1.00 81.50 103 LYS A C 1
ATOM 830 O O . LYS A 1 103 ? -20.633 2.319 11.682 1.00 81.50 103 LYS A O 1
ATOM 835 N N . ASN A 1 104 ? -20.875 1.430 13.744 1.00 70.19 104 ASN A N 1
ATOM 836 C CA . ASN A 1 104 ? -21.866 0.429 13.373 1.00 70.19 104 ASN A CA 1
ATOM 837 C C . ASN A 1 104 ? -23.231 1.104 13.456 1.00 70.19 104 ASN A C 1
ATOM 839 O O . ASN A 1 104 ? -23.872 1.105 14.502 1.00 70.19 104 ASN A O 1
ATOM 843 N N . ASP A 1 105 ? -23.598 1.790 12.378 1.00 65.50 105 ASP A N 1
ATOM 844 C CA . ASP A 1 105 ? -24.935 2.343 12.232 1.00 65.50 105 ASP A CA 1
ATOM 845 C C . ASP A 1 105 ? -25.861 1.227 11.730 1.00 65.50 105 ASP A C 1
ATOM 847 O O . ASP A 1 105 ? -25.479 0.466 10.841 1.00 65.50 105 ASP A O 1
ATOM 851 N N . TYR A 1 106 ? -27.069 1.110 12.285 1.00 61.34 106 TYR A N 1
ATOM 852 C CA . TYR A 1 106 ? -28.003 0.001 12.008 1.00 61.34 106 TYR A CA 1
ATOM 853 C C . TYR A 1 106 ? -28.669 0.087 10.621 1.00 61.34 106 TYR A C 1
ATOM 855 O O . TYR A 1 106 ? -29.703 -0.527 10.377 1.00 61.34 106 TYR A O 1
ATOM 863 N N . ARG A 1 107 ? -28.123 0.890 9.702 1.00 72.31 107 ARG A N 1
ATOM 864 C CA . ARG A 1 107 ? -28.661 1.038 8.348 1.00 72.31 107 ARG A CA 1
ATOM 865 C C . ARG A 1 107 ? -28.084 -0.050 7.452 1.00 72.31 107 ARG A C 1
ATOM 867 O O . ARG A 1 107 ? -26.899 0.012 7.114 1.00 72.31 107 ARG A O 1
ATOM 874 N N . ASP A 1 108 ? -28.943 -0.945 6.973 1.00 80.00 108 ASP A N 1
ATOM 875 C CA . ASP A 1 108 ? -28.584 -2.065 6.087 1.00 80.00 108 ASP A CA 1
ATOM 876 C C . ASP A 1 108 ? -27.754 -1.637 4.865 1.00 80.00 108 ASP A C 1
ATOM 878 O O . ASP A 1 108 ? -26.814 -2.319 4.464 1.00 80.00 108 ASP A O 1
ATOM 882 N N . ILE A 1 109 ? -28.035 -0.453 4.305 1.00 86.56 109 ILE A N 1
ATOM 883 C CA . ILE A 1 109 ? -27.294 0.091 3.155 1.00 86.56 109 ILE A CA 1
ATOM 884 C C . ILE A 1 109 ? -25.823 0.344 3.509 1.00 86.56 109 ILE A C 1
ATOM 886 O O . ILE A 1 109 ? -24.938 0.086 2.697 1.00 86.56 109 ILE A O 1
ATOM 890 N N . THR A 1 110 ? -25.536 0.852 4.709 1.00 88.19 110 THR A N 1
ATOM 891 C CA . THR A 1 110 ? -24.153 1.155 5.101 1.00 88.19 110 THR A CA 1
ATOM 892 C C . THR A 1 110 ? -23.340 -0.117 5.285 1.00 88.19 110 THR A C 1
ATOM 894 O O . THR A 1 110 ? -22.199 -0.168 4.833 1.00 88.19 110 THR A O 1
ATOM 897 N N . ASP A 1 111 ? -23.930 -1.163 5.865 1.00 87.62 111 ASP A N 1
ATOM 898 C CA . ASP A 1 111 ? -23.266 -2.456 6.013 1.00 87.62 111 ASP A CA 1
ATOM 899 C C . ASP A 1 111 ? -23.062 -3.154 4.660 1.00 87.62 111 ASP A C 1
ATOM 901 O O . ASP A 1 111 ? -21.978 -3.676 4.378 1.00 87.62 111 ASP A O 1
ATOM 905 N N . LEU A 1 112 ? -24.047 -3.055 3.760 1.00 90.75 112 LEU A N 1
ATOM 906 C CA . LEU A 1 112 ? -23.910 -3.518 2.382 1.00 90.75 112 LEU A CA 1
ATOM 907 C C . LEU A 1 112 ? -22.747 -2.816 1.672 1.00 90.75 112 LEU A C 1
ATOM 909 O O . LEU A 1 112 ? -21.890 -3.488 1.105 1.00 90.75 112 LEU A O 1
ATOM 913 N N . LEU A 1 113 ? -22.670 -1.482 1.728 1.00 92.94 113 LEU A N 1
ATOM 914 C CA . LEU A 1 113 ? -21.591 -0.728 1.081 1.00 92.94 113 LEU A CA 1
ATOM 915 C C . LEU A 1 113 ? -20.215 -1.053 1.680 1.00 92.94 113 LEU A C 1
ATOM 917 O O . LEU A 1 113 ? -19.237 -1.152 0.937 1.00 92.94 113 LEU A O 1
ATOM 921 N N . LYS A 1 114 ? -20.123 -1.280 3.000 1.00 93.12 114 LYS A N 1
ATOM 922 C CA . LYS A 1 114 ? -18.882 -1.747 3.640 1.00 93.12 114 LYS A CA 1
ATOM 923 C C . LYS A 1 114 ? -18.467 -3.121 3.090 1.00 93.12 114 LYS A C 1
ATOM 925 O O . LYS A 1 114 ? -17.306 -3.303 2.722 1.00 93.12 114 LYS A O 1
ATOM 930 N N . ASN A 1 115 ? -19.403 -4.065 2.971 1.00 93.62 115 ASN A N 1
ATOM 931 C CA . ASN A 1 115 ? -19.143 -5.396 2.411 1.00 93.62 115 ASN A CA 1
ATOM 932 C C . ASN A 1 115 ? -18.785 -5.349 0.915 1.00 93.62 115 ASN A C 1
ATOM 934 O O . ASN A 1 115 ? -17.861 -6.042 0.487 1.00 93.62 115 ASN A O 1
ATOM 938 N N . VAL A 1 116 ? -19.457 -4.506 0.124 1.00 94.62 116 VAL A N 1
ATOM 939 C CA . VAL A 1 116 ? -19.098 -4.254 -1.283 1.00 94.62 116 VAL A CA 1
ATOM 940 C C . VAL A 1 116 ? -17.678 -3.705 -1.370 1.00 94.62 116 VAL A C 1
ATOM 942 O O . VAL A 1 116 ? -16.898 -4.183 -2.187 1.00 94.62 116 VAL A O 1
ATOM 945 N N . GLY A 1 117 ? -17.304 -2.767 -0.494 1.00 94.81 117 GLY A N 1
ATOM 946 C CA . GLY A 1 117 ? -15.941 -2.241 -0.409 1.00 94.81 117 GLY A CA 1
ATOM 947 C C . GLY A 1 117 ? -14.908 -3.333 -0.127 1.00 94.81 117 GLY A C 1
ATOM 948 O O . GLY A 1 117 ? -13.888 -3.405 -0.808 1.00 94.81 117 GLY A O 1
ATOM 949 N N . PHE A 1 118 ? -15.193 -4.232 0.818 1.00 95.56 118 PHE A N 1
ATOM 950 C CA . PHE A 1 118 ? -14.333 -5.382 1.108 1.00 95.56 118 PHE A CA 1
ATOM 951 C C . PHE A 1 118 ? -14.096 -6.268 -0.117 1.00 95.56 118 PHE A C 1
ATOM 953 O O . PHE A 1 118 ? -12.944 -6.543 -0.465 1.00 95.56 118 PHE A O 1
ATOM 960 N N . TRP A 1 119 ? -15.163 -6.688 -0.796 1.00 95.81 119 TRP A N 1
ATOM 961 C CA . TRP A 1 119 ? -15.043 -7.555 -1.966 1.00 95.81 119 TRP A CA 1
ATOM 962 C C . TRP A 1 119 ? -14.403 -6.842 -3.154 1.00 95.81 119 TRP A C 1
ATOM 964 O O . TRP A 1 119 ? -13.524 -7.418 -3.794 1.00 95.81 119 TRP A O 1
ATOM 974 N N . ALA A 1 120 ? -14.780 -5.589 -3.416 1.00 95.69 120 ALA A N 1
ATOM 975 C CA . ALA A 1 120 ? -14.234 -4.794 -4.510 1.00 95.69 120 ALA A CA 1
ATOM 976 C C . ALA A 1 120 ? -12.714 -4.628 -4.387 1.00 95.69 120 ALA A C 1
ATOM 978 O O . ALA A 1 120 ? -12.004 -4.828 -5.370 1.00 95.69 120 ALA A O 1
ATOM 979 N N . ILE A 1 121 ? -12.202 -4.328 -3.186 1.00 94.69 121 ILE A N 1
ATOM 980 C CA . ILE A 1 121 ? -10.758 -4.189 -2.963 1.00 94.69 121 ILE A CA 1
ATOM 981 C C . ILE A 1 121 ? -10.045 -5.539 -3.097 1.00 94.69 121 ILE A C 1
ATOM 983 O O . ILE A 1 121 ? -9.098 -5.646 -3.874 1.00 94.69 121 ILE A O 1
ATOM 987 N N . ASN A 1 122 ? -10.492 -6.581 -2.388 1.00 93.94 122 ASN A N 1
ATOM 988 C CA . ASN A 1 122 ? -9.778 -7.864 -2.383 1.00 93.94 122 ASN A CA 1
ATOM 989 C C . ASN A 1 122 ? -9.809 -8.555 -3.753 1.00 93.94 122 ASN A C 1
ATOM 991 O O . ASN A 1 122 ? -8.761 -8.943 -4.269 1.00 93.94 122 ASN A O 1
ATOM 995 N N . MET A 1 123 ? -10.984 -8.661 -4.381 1.00 94.19 123 MET A N 1
ATOM 996 C CA . MET A 1 123 ? -11.094 -9.258 -5.716 1.00 94.19 123 MET A CA 1
ATOM 997 C C . MET A 1 123 ? -10.443 -8.380 -6.775 1.00 94.19 123 MET A C 1
ATOM 999 O O . MET A 1 123 ? -9.768 -8.901 -7.659 1.00 94.19 123 MET A O 1
ATOM 1003 N N . GLY A 1 124 ? -10.596 -7.057 -6.675 1.00 92.69 124 GLY A N 1
ATOM 1004 C CA . GLY A 1 124 ? -9.990 -6.131 -7.620 1.00 92.69 124 GLY A CA 1
ATOM 1005 C C . GLY A 1 124 ? -8.467 -6.241 -7.632 1.00 92.69 124 GLY A C 1
ATOM 1006 O O . GLY A 1 124 ? -7.892 -6.318 -8.709 1.00 92.69 124 GLY A O 1
ATOM 1007 N N . VAL A 1 125 ? -7.806 -6.344 -6.473 1.00 89.56 125 VAL A N 1
ATOM 1008 C CA . VAL A 1 125 ? -6.343 -6.530 -6.403 1.00 89.56 125 VAL A CA 1
ATOM 1009 C C . VAL A 1 125 ? -5.909 -7.875 -6.994 1.00 89.56 125 VAL A C 1
ATOM 1011 O O . VAL A 1 125 ? -4.943 -7.915 -7.755 1.00 89.56 125 VAL A O 1
ATOM 1014 N N . ILE A 1 126 ? -6.626 -8.966 -6.698 1.00 90.44 126 ILE A N 1
ATOM 1015 C CA . ILE A 1 126 ? -6.320 -10.296 -7.252 1.00 90.44 126 ILE A CA 1
ATOM 1016 C C . ILE A 1 126 ? -6.430 -10.275 -8.781 1.00 90.44 126 ILE A C 1
ATOM 1018 O O . ILE A 1 126 ? -5.498 -10.671 -9.481 1.00 90.44 126 ILE A O 1
ATOM 1022 N N . ILE A 1 127 ? -7.550 -9.775 -9.305 1.00 92.12 127 ILE A N 1
ATOM 1023 C CA . ILE A 1 127 ? -7.805 -9.695 -10.747 1.00 92.12 127 ILE A CA 1
ATOM 1024 C C . ILE A 1 127 ? -6.799 -8.749 -11.418 1.00 92.12 127 ILE A C 1
ATOM 1026 O O . ILE A 1 127 ? -6.256 -9.075 -12.472 1.00 92.12 127 ILE A O 1
ATOM 1030 N N . PHE A 1 128 ? -6.499 -7.608 -10.794 1.00 88.94 128 PHE A N 1
ATOM 1031 C CA . PHE A 1 128 ? -5.504 -6.658 -11.287 1.00 88.94 128 PHE A CA 1
ATOM 1032 C C . PHE A 1 128 ? -4.122 -7.309 -11.420 1.00 88.94 128 PHE A C 1
ATOM 1034 O O . PHE A 1 128 ? -3.483 -7.183 -12.464 1.00 88.94 128 PHE A O 1
ATOM 1041 N N . PHE A 1 129 ? -3.686 -8.073 -10.414 1.00 85.56 129 PHE A N 1
ATOM 1042 C CA . PHE A 1 129 ? -2.410 -8.786 -10.466 1.00 85.56 129 PHE A CA 1
ATOM 1043 C C . PHE A 1 129 ? -2.384 -9.848 -11.574 1.00 85.56 129 PHE A C 1
ATOM 1045 O O . PHE A 1 129 ? -1.400 -9.946 -12.307 1.00 85.56 129 PHE A O 1
ATOM 1052 N N . LEU A 1 130 ? -3.480 -10.590 -11.770 1.00 87.88 130 LEU A N 1
ATOM 1053 C CA . LEU A 1 130 ? -3.603 -11.528 -12.891 1.00 87.88 130 LEU A CA 1
ATOM 1054 C C . LEU A 1 130 ? -3.475 -10.810 -14.243 1.00 87.88 130 LEU A C 1
ATOM 1056 O O . LEU A 1 130 ? -2.743 -11.270 -15.116 1.00 87.88 130 LEU A O 1
ATOM 1060 N N . PHE A 1 131 ? -4.115 -9.653 -14.421 1.00 90.00 131 PHE A N 1
ATOM 1061 C CA . PHE A 1 131 ? -4.001 -8.881 -15.662 1.00 90.00 131 PHE A CA 1
ATOM 1062 C C . PHE A 1 131 ? -2.623 -8.254 -15.874 1.00 90.00 131 PHE A C 1
ATOM 1064 O O . PHE A 1 131 ? -2.222 -8.078 -17.028 1.00 90.00 131 PHE A O 1
ATOM 1071 N N . ILE A 1 132 ? -1.872 -7.963 -14.808 1.00 84.56 132 ILE A N 1
ATOM 1072 C CA . ILE A 1 132 ? -0.445 -7.620 -14.900 1.00 84.56 132 ILE A CA 1
ATOM 1073 C C . ILE A 1 132 ? 0.358 -8.811 -15.423 1.00 84.56 132 ILE A C 1
ATOM 1075 O O . ILE A 1 132 ? 1.157 -8.636 -16.343 1.00 84.56 132 ILE A O 1
ATOM 1079 N N . LEU A 1 133 ? 0.135 -10.013 -14.883 1.00 83.56 133 LEU A N 1
ATOM 1080 C CA . LEU A 1 133 ? 0.856 -11.219 -15.306 1.00 83.56 133 LEU A CA 1
ATOM 1081 C C . LEU A 1 133 ? 0.591 -11.587 -16.774 1.00 83.56 133 LEU A C 1
ATOM 1083 O O . LEU A 1 133 ? 1.510 -12.036 -17.452 1.00 83.56 133 LEU A O 1
ATOM 1087 N N . PHE A 1 134 ? -0.632 -11.369 -17.269 1.00 86.44 134 PHE A N 1
ATOM 1088 C CA . PHE A 1 134 ? -1.011 -11.614 -18.670 1.00 86.44 134 PHE A CA 1
ATOM 1089 C C . PHE A 1 134 ? -0.810 -10.410 -19.607 1.00 86.44 134 PHE A C 1
ATOM 1091 O O . PHE A 1 134 ? -1.191 -10.489 -20.777 1.00 86.44 134 PHE A O 1
ATOM 1098 N N . GLU A 1 135 ? -0.257 -9.299 -19.109 1.00 85.44 135 GLU A N 1
ATOM 1099 C CA . GLU A 1 135 ? 0.047 -8.086 -19.886 1.00 85.44 135 GLU A CA 1
ATOM 1100 C C . GLU A 1 135 ? -1.175 -7.508 -20.644 1.00 85.44 135 GLU A C 1
ATOM 1102 O O . GLU A 1 135 ? -1.073 -6.981 -21.751 1.00 85.44 135 GLU A O 1
ATOM 1107 N N . LYS A 1 136 ? -2.377 -7.599 -20.051 1.00 88.19 136 LYS A N 1
ATOM 1108 C CA . LYS A 1 136 ? -3.636 -7.123 -20.659 1.00 88.19 136 LYS A CA 1
ATOM 1109 C C . LYS A 1 136 ? -3.983 -5.691 -20.236 1.00 88.19 136 LYS A C 1
ATOM 1111 O O . LYS A 1 136 ? -4.826 -5.492 -19.364 1.00 88.19 136 LYS A O 1
ATOM 1116 N N . LEU A 1 137 ? -3.394 -4.698 -20.905 1.00 85.94 137 LEU A N 1
ATOM 1117 C CA . LEU A 1 137 ? -3.535 -3.267 -20.571 1.00 85.94 137 LEU A CA 1
ATOM 1118 C C . LEU A 1 137 ? -4.991 -2.763 -20.480 1.00 85.94 137 LEU A C 1
ATOM 1120 O O . LEU A 1 137 ? -5.337 -2.056 -19.538 1.00 85.94 137 LEU A O 1
ATOM 1124 N N . VAL A 1 138 ? -5.876 -3.154 -21.409 1.00 90.06 138 VAL A N 1
ATOM 1125 C CA . VAL A 1 138 ? -7.289 -2.693 -21.410 1.00 90.06 138 VAL A CA 1
ATOM 1126 C C . VAL A 1 138 ? -8.028 -3.166 -20.162 1.00 90.06 138 VAL A C 1
ATOM 1128 O O . VAL A 1 138 ? -8.764 -2.409 -19.532 1.00 90.06 138 VAL A O 1
ATOM 1131 N N . LEU A 1 139 ? -7.794 -4.421 -19.778 1.00 92.19 139 LEU A N 1
ATOM 1132 C CA . LEU A 1 139 ? -8.411 -5.005 -18.596 1.00 92.19 139 LEU A CA 1
ATOM 1133 C C . LEU A 1 139 ? -7.810 -4.431 -17.307 1.00 92.19 139 LEU A C 1
ATOM 1135 O O . LEU A 1 139 ? -8.539 -4.245 -16.334 1.00 92.19 139 LEU A O 1
ATOM 1139 N N . GLN A 1 140 ? -6.515 -4.091 -17.308 1.00 90.81 140 GLN A N 1
ATOM 1140 C CA . GLN A 1 140 ? -5.888 -3.366 -16.199 1.00 90.81 140 GLN A CA 1
ATOM 1141 C C . GLN A 1 140 ? -6.557 -2.008 -15.989 1.00 90.81 140 GLN A C 1
ATOM 1143 O O . GLN A 1 140 ? -6.990 -1.730 -14.875 1.00 90.81 140 GLN A O 1
ATOM 1148 N N . LEU A 1 141 ? -6.725 -1.208 -17.050 1.00 92.38 141 LEU A N 1
ATOM 1149 C CA . LEU A 1 141 ? -7.383 0.097 -16.958 1.00 92.38 141 LEU A CA 1
ATOM 1150 C C . LEU A 1 141 ? -8.804 -0.031 -16.397 1.00 92.38 141 LEU A C 1
ATOM 1152 O O . LEU A 1 141 ? -9.151 0.669 -15.449 1.00 92.38 141 LEU A O 1
ATOM 1156 N N . ALA A 1 142 ? -9.596 -0.972 -16.922 1.00 93.75 142 ALA A N 1
ATOM 1157 C CA . ALA A 1 142 ? -10.961 -1.206 -16.456 1.00 93.75 142 ALA A CA 1
ATOM 1158 C C . ALA A 1 142 ? -11.017 -1.552 -14.957 1.00 93.75 142 ALA A C 1
ATOM 1160 O O . ALA A 1 142 ? -11.790 -0.954 -14.206 1.00 93.75 142 ALA A O 1
ATOM 1161 N N . VAL A 1 143 ? -10.173 -2.480 -14.493 1.00 93.94 143 VAL A N 1
ATOM 1162 C CA . VAL A 1 143 ? -10.142 -2.880 -13.076 1.00 93.94 143 VAL A CA 1
ATOM 1163 C C . VAL A 1 143 ? -9.618 -1.763 -12.183 1.00 93.94 143 VAL A C 1
ATOM 1165 O O . VAL A 1 143 ? -10.185 -1.534 -11.116 1.00 93.94 143 VAL A O 1
ATOM 1168 N N . THR A 1 144 ? -8.585 -1.027 -12.600 1.00 92.00 144 THR A N 1
ATOM 1169 C CA . THR A 1 144 ? -8.069 0.111 -11.827 1.00 92.00 144 THR A CA 1
ATOM 1170 C C . THR A 1 144 ? -9.112 1.222 -11.706 1.00 92.00 144 THR A C 1
ATOM 1172 O O . THR A 1 144 ? -9.246 1.798 -10.629 1.00 92.00 144 THR A O 1
ATOM 1175 N N . SER A 1 145 ? -9.910 1.489 -12.744 1.00 93.31 145 SER A N 1
ATOM 1176 C CA . SER A 1 145 ? -11.032 2.432 -12.657 1.00 93.31 145 SER A CA 1
ATOM 1177 C C . SER A 1 145 ? -12.110 1.966 -11.671 1.00 93.31 145 SER A C 1
ATOM 1179 O O . SER A 1 145 ? -12.595 2.771 -10.878 1.00 93.31 145 SER A O 1
ATOM 1181 N N . ILE A 1 146 ? -12.449 0.672 -11.651 1.00 94.75 146 ILE A N 1
ATOM 1182 C CA . ILE A 1 146 ? -13.398 0.108 -10.672 1.00 94.75 146 ILE A CA 1
ATOM 1183 C C . ILE A 1 146 ? -12.843 0.225 -9.245 1.00 94.75 146 ILE A C 1
ATOM 1185 O O . ILE A 1 146 ? -13.548 0.674 -8.341 1.00 94.75 146 ILE A O 1
ATOM 1189 N N . LEU A 1 147 ? -11.570 -0.126 -9.041 1.00 94.00 147 LEU A N 1
ATOM 1190 C CA . LEU A 1 147 ? -10.886 0.019 -7.754 1.00 94.00 147 LEU A CA 1
ATOM 1191 C C . LEU A 1 147 ? -10.852 1.480 -7.295 1.00 94.00 147 LEU A C 1
ATOM 1193 O O . LEU A 1 147 ? -11.095 1.750 -6.123 1.00 94.00 147 LEU A O 1
ATOM 1197 N N . PHE A 1 148 ? -10.611 2.427 -8.201 1.00 95.31 148 PHE A N 1
ATOM 1198 C CA . PHE A 1 148 ? -10.637 3.853 -7.886 1.00 95.31 148 PHE A CA 1
ATOM 1199 C C . PHE A 1 148 ? -12.011 4.300 -7.376 1.00 95.31 148 PHE A C 1
ATOM 1201 O O . PHE A 1 148 ? -12.095 4.949 -6.333 1.00 95.31 148 PHE A O 1
ATOM 1208 N N . MET A 1 149 ? -13.091 3.877 -8.037 1.00 96.19 149 MET A N 1
ATOM 1209 C CA . MET A 1 149 ? -14.454 4.150 -7.569 1.00 96.19 149 MET A CA 1
ATOM 1210 C C . MET A 1 149 ? -14.734 3.504 -6.206 1.00 96.19 149 MET A C 1
ATOM 1212 O O . MET A 1 149 ? -15.354 4.130 -5.345 1.00 96.19 149 MET A O 1
ATOM 1216 N N . ALA A 1 150 ? -14.229 2.291 -5.966 1.00 95.50 150 ALA A N 1
ATOM 1217 C CA . ALA A 1 150 ? -14.331 1.640 -4.663 1.00 95.50 150 ALA A CA 1
ATOM 1218 C C . ALA A 1 150 ? -13.584 2.424 -3.569 1.00 95.50 150 ALA A C 1
ATOM 1220 O O . ALA A 1 150 ? -14.119 2.609 -2.477 1.00 95.50 150 ALA A O 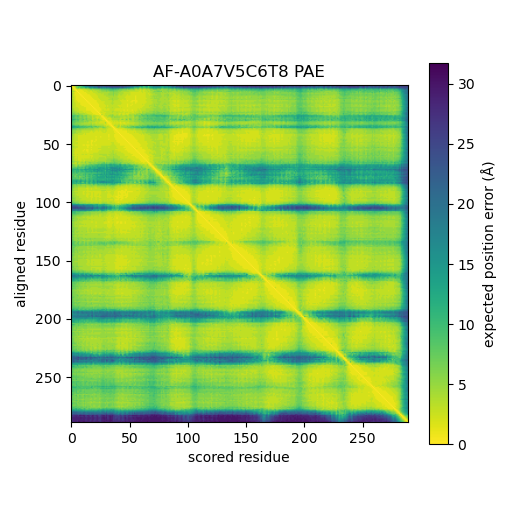1
ATOM 1221 N N . VAL A 1 151 ? -12.387 2.946 -3.854 1.00 94.94 151 VAL A N 1
ATOM 1222 C CA . VAL A 1 151 ? -11.632 3.785 -2.909 1.00 94.94 151 VAL A CA 1
ATOM 1223 C C . VAL A 1 151 ? -12.365 5.100 -2.627 1.00 94.94 151 VAL A C 1
ATOM 1225 O O . VAL A 1 151 ? -12.444 5.492 -1.465 1.00 94.94 151 VAL A O 1
ATOM 1228 N N . ILE A 1 152 ? -12.962 5.751 -3.634 1.00 96.31 152 ILE A N 1
ATOM 1229 C CA . ILE A 1 152 ? -13.804 6.948 -3.437 1.00 96.31 152 ILE A CA 1
ATOM 1230 C C . ILE A 1 152 ? -14.993 6.631 -2.525 1.00 96.31 152 ILE A C 1
ATOM 1232 O O . ILE A 1 152 ? -15.276 7.380 -1.590 1.00 96.31 152 ILE A O 1
ATOM 1236 N N . MET A 1 153 ? -15.677 5.512 -2.765 1.00 96.00 153 MET A N 1
ATOM 1237 C CA . MET A 1 153 ? -16.794 5.075 -1.929 1.00 96.00 153 MET A CA 1
ATOM 1238 C C . MET A 1 153 ? -16.346 4.859 -0.477 1.00 96.00 153 MET A C 1
ATOM 1240 O O . MET A 1 153 ? -16.978 5.375 0.444 1.00 96.00 153 MET A O 1
ATOM 1244 N N . ILE A 1 154 ? -15.238 4.145 -0.255 1.00 94.25 154 ILE A N 1
ATOM 1245 C CA . ILE A 1 154 ? -14.688 3.913 1.090 1.00 94.25 154 ILE A CA 1
ATOM 1246 C C . ILE A 1 154 ? -14.273 5.238 1.741 1.00 94.25 154 ILE A C 1
ATOM 1248 O O . ILE A 1 154 ? -14.517 5.428 2.931 1.00 94.25 154 ILE A O 1
ATOM 1252 N N . PHE A 1 155 ? -13.702 6.173 0.978 1.00 94.94 155 PHE A N 1
ATOM 1253 C CA . PHE A 1 155 ? -13.347 7.508 1.461 1.00 94.94 155 PHE A CA 1
ATOM 1254 C C . PHE A 1 155 ? -14.572 8.262 1.967 1.00 94.94 155 PHE A C 1
ATOM 1256 O O . PHE A 1 155 ? -14.573 8.752 3.097 1.00 94.94 155 PHE A O 1
ATOM 1263 N N . TYR A 1 156 ? -15.644 8.289 1.175 1.00 93.44 156 TYR A N 1
ATOM 1264 C CA . TYR A 1 156 ? -16.902 8.908 1.574 1.00 93.44 156 TYR A CA 1
ATOM 1265 C C . TYR A 1 156 ? -17.475 8.270 2.849 1.00 93.44 156 TYR A C 1
ATOM 1267 O O . TYR A 1 156 ? -17.816 8.982 3.799 1.00 93.44 156 TYR A O 1
ATOM 1275 N N . LEU A 1 157 ? -17.511 6.932 2.915 1.00 92.38 157 LEU A N 1
ATOM 1276 C CA . LEU A 1 157 ? -17.960 6.205 4.105 1.00 92.38 157 LEU A CA 1
ATOM 1277 C C . LEU A 1 157 ? -17.105 6.537 5.331 1.00 92.38 157 LEU A C 1
ATOM 1279 O O . LEU A 1 157 ? -17.649 6.752 6.410 1.00 92.38 157 LEU A O 1
ATOM 1283 N N . PHE A 1 158 ? -15.782 6.618 5.186 1.00 92.31 158 PHE A N 1
ATOM 1284 C CA . PHE A 1 158 ? -14.876 6.900 6.298 1.00 92.31 158 PHE A CA 1
ATOM 1285 C C . PHE A 1 158 ? -15.022 8.328 6.824 1.00 92.31 158 PHE A C 1
ATOM 1287 O O . PHE A 1 158 ? -15.064 8.552 8.037 1.00 92.31 158 PHE A O 1
ATOM 1294 N N . VAL A 1 159 ? -15.151 9.304 5.925 1.00 90.75 159 VAL A N 1
ATOM 1295 C CA . VAL A 1 159 ? -15.381 10.700 6.305 1.00 90.75 159 VAL A CA 1
ATOM 1296 C C . VAL A 1 159 ? -16.715 10.834 7.045 1.00 90.75 159 VAL A C 1
ATOM 1298 O O . VAL A 1 159 ? -16.743 11.449 8.116 1.00 90.75 159 VAL A O 1
ATOM 1301 N N . SER A 1 160 ? -17.775 10.202 6.530 1.00 88.12 160 SER A N 1
ATOM 1302 C CA . SER A 1 160 ? -19.140 10.278 7.068 1.00 88.12 160 SER A CA 1
ATOM 1303 C C . SER A 1 160 ? -19.333 9.498 8.378 1.00 88.12 160 SER A C 1
ATOM 1305 O O . SER A 1 160 ? -19.831 10.054 9.356 1.00 88.12 160 SER A O 1
ATOM 1307 N N . LEU A 1 161 ? -18.908 8.232 8.431 1.00 87.25 161 LEU A N 1
ATOM 1308 C CA . LEU A 1 161 ? -19.177 7.311 9.546 1.00 87.25 161 LEU A CA 1
ATOM 1309 C C . LEU A 1 161 ? -18.042 7.233 10.572 1.00 87.25 161 LEU A C 1
ATOM 1311 O O . LEU A 1 161 ? -18.242 6.690 11.662 1.00 87.25 161 LEU A O 1
ATOM 1315 N N . GLY A 1 162 ? -16.846 7.724 10.237 1.00 82.88 162 GLY A N 1
ATOM 1316 C CA . GLY A 1 162 ? -15.678 7.646 11.111 1.00 82.88 162 GLY A CA 1
ATOM 1317 C C . GLY A 1 162 ? -15.878 8.433 12.405 1.00 82.88 162 GLY A C 1
ATOM 1318 O O . GLY A 1 162 ? -16.207 9.624 12.370 1.00 82.88 162 GLY A O 1
ATOM 1319 N N . VAL A 1 163 ? -15.636 7.797 13.549 1.00 81.44 163 VAL A N 1
ATOM 1320 C CA . VAL A 1 163 ? -15.642 8.453 14.864 1.00 81.44 163 VAL A CA 1
ATOM 1321 C C . VAL A 1 163 ? -14.537 9.513 14.913 1.00 81.44 163 VAL A C 1
ATOM 1323 O O . VAL A 1 163 ? -13.450 9.312 14.375 1.00 81.44 163 VAL A O 1
ATOM 1326 N N . GLN A 1 164 ? -14.808 10.666 15.533 1.00 70.44 164 GLN A N 1
ATOM 1327 C CA . GLN A 1 164 ? -13.806 11.720 15.709 1.00 70.44 164 GLN A CA 1
ATOM 1328 C C . GLN A 1 164 ? -12.735 11.272 16.713 1.00 70.44 164 GLN A C 1
ATOM 1330 O O . GLN A 1 164 ? -12.862 11.476 17.917 1.00 70.44 164 GLN A O 1
ATOM 1335 N N . THR A 1 165 ? -11.678 10.650 16.200 1.00 71.69 165 THR A N 1
ATOM 1336 C CA . THR A 1 165 ? -10.460 10.303 16.936 1.00 71.69 165 THR A CA 1
ATOM 1337 C C . THR A 1 165 ? -9.267 11.040 16.328 1.00 71.69 165 THR A C 1
ATOM 1339 O O . THR A 1 165 ? -9.319 11.485 15.179 1.00 71.69 165 THR A O 1
ATOM 1342 N N . GLN A 1 166 ? -8.172 11.183 17.078 1.00 69.19 166 GLN A N 1
ATOM 1343 C CA . GLN A 1 166 ? -6.963 11.850 16.574 1.00 69.19 166 GLN A CA 1
ATOM 1344 C C . GLN A 1 166 ? -6.368 11.118 15.360 1.00 69.19 166 GLN A C 1
ATOM 1346 O O . GLN A 1 166 ? -5.870 11.755 14.431 1.00 69.19 166 GLN A O 1
ATOM 1351 N N . GLN A 1 167 ? -6.491 9.788 15.325 1.00 78.19 167 GLN A N 1
ATOM 1352 C CA . GLN A 1 167 ? -6.061 8.945 14.212 1.00 78.19 167 GLN A CA 1
ATOM 1353 C C . GLN A 1 167 ? -6.857 9.228 12.926 1.00 78.19 167 GLN A C 1
ATOM 1355 O O . GLN A 1 167 ? -6.309 9.083 11.834 1.00 78.19 167 GLN A O 1
ATOM 1360 N N . LYS A 1 168 ? -8.126 9.666 13.023 1.00 81.81 168 LYS A N 1
ATOM 1361 C CA . LYS A 1 168 ? -9.002 9.884 11.856 1.00 81.81 168 LYS A CA 1
ATOM 1362 C C . LYS A 1 168 ? -8.411 10.896 10.878 1.00 81.81 168 LYS A C 1
ATOM 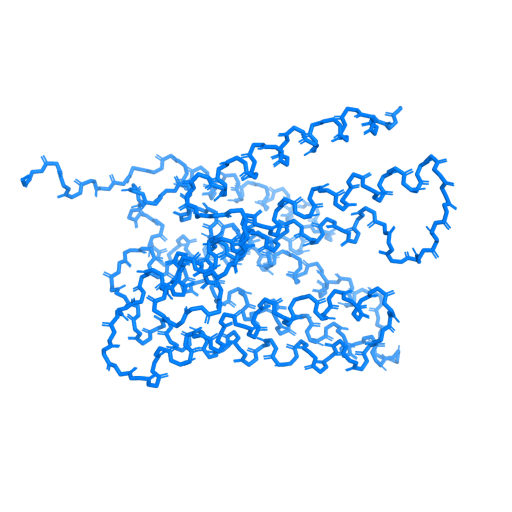1364 O O . LYS A 1 168 ? -8.340 10.598 9.692 1.00 81.81 168 LYS A O 1
ATOM 1369 N N . SER A 1 169 ? -7.965 12.063 11.343 1.00 81.88 169 SER A N 1
ATOM 1370 C CA . SER A 1 169 ? -7.420 13.110 10.458 1.00 81.88 169 SER A CA 1
ATOM 1371 C C . SER A 1 169 ? -6.160 12.644 9.728 1.00 81.88 169 SER A C 1
ATOM 1373 O O . SER A 1 169 ? -5.988 12.899 8.536 1.00 81.88 169 SER A O 1
ATOM 1375 N N . PHE A 1 170 ? -5.300 11.903 10.427 1.00 86.06 170 PHE A N 1
ATOM 1376 C CA . PHE A 1 170 ? -4.082 11.353 9.843 1.00 86.06 170 PHE A CA 1
ATOM 1377 C C . PHE A 1 170 ? -4.384 10.234 8.830 1.00 86.06 170 PHE A C 1
ATOM 1379 O O . PHE A 1 170 ? -3.803 10.209 7.746 1.00 86.06 170 PHE A O 1
ATOM 1386 N N . LEU A 1 171 ? -5.359 9.364 9.120 1.00 88.00 171 LEU A N 1
ATOM 1387 C CA . LEU A 1 171 ? -5.847 8.356 8.174 1.00 88.00 171 LEU A CA 1
ATOM 1388 C C . LEU A 1 171 ? -6.539 8.981 6.959 1.00 88.00 171 LEU A C 1
ATOM 1390 O O . LEU A 1 171 ? -6.325 8.506 5.850 1.00 88.00 171 LEU A O 1
ATOM 1394 N N . ILE A 1 172 ? -7.300 10.069 7.129 1.00 90.69 172 ILE A N 1
ATOM 1395 C CA . ILE A 1 172 ? -7.874 10.835 6.011 1.00 90.69 172 ILE A CA 1
ATOM 1396 C C . ILE A 1 172 ? -6.755 11.342 5.100 1.00 90.69 172 ILE A C 1
ATOM 1398 O O . ILE A 1 172 ? -6.834 11.144 3.893 1.00 90.69 172 ILE A O 1
ATOM 1402 N N . SER A 1 173 ? -5.689 11.927 5.658 1.00 91.38 173 SER A N 1
ATOM 1403 C CA . SER A 1 173 ? -4.510 12.316 4.871 1.00 91.38 173 SER A CA 1
ATOM 1404 C C . SER A 1 173 ? -3.926 11.125 4.103 1.00 91.38 173 SER A C 1
ATOM 1406 O O . SER A 1 173 ? -3.688 11.225 2.899 1.00 91.38 173 SER A O 1
ATOM 1408 N N . GLY A 1 174 ? -3.766 9.976 4.768 1.00 91.06 174 GLY A N 1
ATOM 1409 C CA . GLY A 1 174 ? -3.362 8.724 4.126 1.00 91.06 174 GLY A CA 1
ATOM 1410 C C . GLY A 1 174 ? -4.272 8.343 2.953 1.00 91.06 174 GLY A C 1
ATOM 1411 O O . GLY A 1 174 ? -3.787 8.036 1.867 1.00 91.06 174 GLY A O 1
ATOM 1412 N N . MET A 1 175 ? -5.591 8.394 3.125 1.00 92.88 175 MET A N 1
ATOM 1413 C CA . MET A 1 175 ? -6.533 8.068 2.053 1.00 92.88 175 MET A CA 1
ATOM 1414 C C . MET A 1 175 ? -6.448 9.028 0.869 1.00 92.88 175 MET A C 1
ATOM 1416 O O . MET A 1 175 ? -6.638 8.610 -0.269 1.00 92.88 175 MET A O 1
ATOM 1420 N N . ILE A 1 176 ? -6.160 10.307 1.110 1.00 94.62 176 ILE A N 1
ATOM 1421 C CA . ILE A 1 176 ? -5.954 11.264 0.021 1.00 94.62 176 ILE A CA 1
ATOM 1422 C C . ILE A 1 176 ? -4.676 10.889 -0.753 1.00 94.62 176 ILE A C 1
ATOM 1424 O O . ILE A 1 176 ? -4.696 10.927 -1.984 1.00 94.62 176 ILE A O 1
ATOM 1428 N N . PHE A 1 177 ? -3.611 10.415 -0.088 1.00 94.25 177 PHE A N 1
ATOM 1429 C CA . PHE A 1 177 ? -2.478 9.800 -0.796 1.00 94.25 177 PHE A CA 1
ATOM 1430 C C . PHE A 1 177 ? -2.905 8.576 -1.611 1.00 94.25 177 PHE A C 1
ATOM 1432 O O . PHE A 1 177 ? -2.465 8.441 -2.747 1.00 94.25 177 PHE A O 1
ATOM 1439 N N . LEU A 1 178 ? -3.776 7.711 -1.083 1.00 93.06 178 LEU A N 1
ATOM 1440 C CA . LEU A 1 178 ? -4.288 6.544 -1.812 1.00 93.06 178 LEU A CA 1
ATOM 1441 C C . LEU A 1 178 ? -5.128 6.931 -3.047 1.00 93.06 178 LEU A C 1
ATOM 1443 O O . LEU A 1 178 ? -5.047 6.295 -4.094 1.00 93.06 178 LEU A O 1
ATOM 1447 N N . LEU A 1 179 ? -5.929 7.993 -2.960 1.00 95.00 179 LEU A N 1
ATOM 1448 C CA . LEU A 1 179 ? -6.651 8.530 -4.117 1.00 95.00 179 LEU A CA 1
ATOM 1449 C C . LEU A 1 179 ? -5.675 9.101 -5.150 1.00 95.00 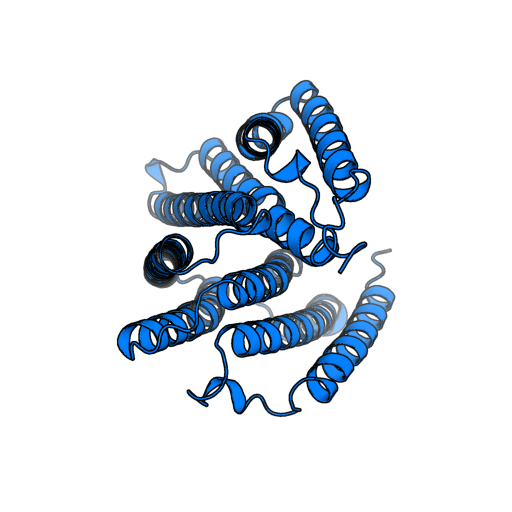179 LEU A C 1
ATOM 1451 O O . LEU A 1 179 ? -5.811 8.844 -6.345 1.00 95.00 179 LEU A O 1
ATOM 1455 N N . PHE A 1 180 ? -4.654 9.823 -4.693 1.00 94.00 180 PHE A N 1
ATOM 1456 C CA . PHE A 1 180 ? -3.604 10.350 -5.556 1.00 94.00 180 PHE A CA 1
ATOM 1457 C C . PHE A 1 180 ? -2.795 9.234 -6.242 1.00 94.00 180 PHE A C 1
ATOM 1459 O O . PHE A 1 180 ? -2.464 9.340 -7.426 1.00 94.00 180 PHE A O 1
ATOM 1466 N N . THR A 1 181 ? -2.511 8.127 -5.551 1.00 91.62 181 THR A N 1
ATOM 1467 C CA . THR A 1 181 ? -1.823 6.972 -6.149 1.00 91.62 181 THR A CA 1
ATOM 1468 C C . THR A 1 181 ? -2.689 6.279 -7.187 1.00 91.62 181 THR A C 1
ATOM 1470 O O . THR A 1 181 ? -2.179 5.906 -8.241 1.00 91.62 181 THR A O 1
ATOM 1473 N N . ALA A 1 182 ? -3.995 6.161 -6.950 1.00 91.12 182 ALA A N 1
ATOM 1474 C CA . ALA A 1 182 ? -4.919 5.629 -7.943 1.00 91.12 182 ALA A CA 1
ATOM 1475 C C . ALA A 1 182 ? -4.972 6.514 -9.201 1.00 91.12 182 ALA A C 1
ATOM 1477 O O . ALA A 1 182 ? -4.862 5.995 -10.310 1.00 91.12 182 ALA A O 1
ATOM 1478 N N . ILE A 1 183 ? -5.036 7.842 -9.044 1.00 93.69 183 ILE A N 1
ATOM 1479 C CA . ILE A 1 183 ? -5.005 8.795 -10.168 1.00 93.69 183 ILE A CA 1
ATOM 1480 C C . ILE A 1 183 ? -3.698 8.661 -10.959 1.00 93.69 183 ILE A C 1
ATOM 1482 O O . ILE A 1 183 ? -3.727 8.489 -12.175 1.00 93.69 183 ILE A O 1
ATOM 1486 N N . THR A 1 184 ? -2.549 8.692 -10.280 1.00 91.88 184 THR A N 1
ATOM 1487 C CA . THR A 1 184 ? -1.236 8.544 -10.936 1.00 91.88 184 THR A CA 1
ATOM 1488 C C . THR A 1 184 ? -1.049 7.170 -11.584 1.00 91.88 184 THR A C 1
ATOM 1490 O O . THR A 1 184 ? -0.432 7.084 -12.642 1.00 91.88 184 THR A O 1
ATOM 1493 N N . GLY A 1 185 ? -1.627 6.108 -11.014 1.00 88.88 185 GLY A N 1
ATOM 1494 C CA . GLY A 1 185 ? -1.626 4.765 -11.597 1.00 88.88 185 GLY A CA 1
ATOM 1495 C C . GLY A 1 185 ? -2.470 4.670 -12.871 1.00 88.88 185 GLY A C 1
ATOM 1496 O O . GLY A 1 185 ? -2.005 4.131 -13.871 1.00 88.88 185 GLY A O 1
ATOM 1497 N N . ILE A 1 186 ? -3.676 5.251 -12.873 1.00 91.25 186 ILE A N 1
ATOM 1498 C CA . ILE A 1 186 ? -4.533 5.334 -14.068 1.00 91.25 186 ILE A CA 1
ATOM 1499 C C . ILE A 1 186 ? -3.839 6.148 -15.163 1.00 91.25 186 ILE A C 1
ATOM 1501 O O . ILE A 1 186 ? -3.768 5.698 -16.303 1.00 91.25 186 ILE A O 1
ATOM 1505 N N . LEU A 1 187 ? -3.285 7.314 -14.814 1.00 90.75 187 LEU A N 1
ATOM 1506 C CA . LEU A 1 187 ? -2.531 8.159 -15.744 1.00 90.75 187 LEU A CA 1
ATOM 1507 C C . LEU A 1 187 ? -1.354 7.403 -16.365 1.00 90.75 187 LEU A C 1
ATOM 1509 O O . LEU A 1 187 ? -1.124 7.524 -17.562 1.00 90.75 187 LEU A O 1
ATOM 1513 N N . TYR A 1 188 ? -0.638 6.601 -15.575 1.00 86.25 188 TYR A N 1
ATOM 1514 C CA . TYR A 1 188 ? 0.464 5.788 -16.076 1.00 86.25 188 TYR A CA 1
ATOM 1515 C C . TYR A 1 188 ? -0.010 4.756 -17.108 1.00 86.25 188 TYR A C 1
ATOM 1517 O O . TYR A 1 188 ? 0.561 4.683 -18.194 1.00 86.25 188 TYR A O 1
ATOM 1525 N N . ILE A 1 189 ? -1.089 4.021 -16.814 1.00 87.19 189 ILE A N 1
ATOM 1526 C CA . ILE A 1 189 ? -1.660 3.045 -17.755 1.00 87.19 189 ILE A CA 1
ATOM 1527 C C . ILE A 1 189 ? -2.124 3.750 -19.039 1.00 87.19 189 ILE A C 1
ATOM 1529 O O . ILE A 1 189 ? -1.869 3.257 -20.132 1.00 87.19 189 ILE A O 1
ATOM 1533 N N . ILE A 1 190 ? -2.760 4.921 -18.926 1.00 88.50 190 ILE A N 1
ATOM 1534 C CA . ILE A 1 190 ? -3.182 5.728 -20.082 1.00 88.50 190 ILE A CA 1
ATOM 1535 C C . ILE A 1 190 ? -1.976 6.178 -20.913 1.00 88.50 190 ILE A C 1
ATOM 1537 O O . ILE A 1 190 ? -2.017 6.085 -22.134 1.00 88.50 190 ILE A O 1
ATOM 1541 N N . LEU A 1 191 ? -0.888 6.636 -20.294 1.00 85.69 191 LEU A N 1
ATOM 1542 C CA . LEU A 1 191 ? 0.323 7.009 -21.031 1.00 85.69 191 LEU A CA 1
ATOM 1543 C C . LEU A 1 191 ? 0.940 5.815 -21.769 1.00 85.69 191 LEU A C 1
ATOM 1545 O O . LEU A 1 191 ? 1.459 5.986 -22.867 1.00 85.69 191 LEU A O 1
ATOM 1549 N N . GLU A 1 192 ? 0.844 4.608 -21.209 1.00 83.00 192 GLU A N 1
ATOM 1550 C CA . GLU A 1 192 ? 1.282 3.374 -21.873 1.00 83.00 192 GLU A CA 1
ATOM 1551 C C . GLU A 1 192 ? 0.425 3.042 -23.117 1.00 83.00 192 GLU A C 1
ATOM 1553 O O . GLU A 1 192 ? 0.920 2.408 -24.047 1.00 83.00 192 GLU A O 1
ATOM 1558 N N . PHE A 1 193 ? -0.820 3.537 -23.197 1.00 82.81 193 PHE A N 1
ATOM 1559 C CA . PHE A 1 193 ? -1.675 3.427 -24.390 1.00 82.81 193 PHE A CA 1
ATOM 1560 C C . PHE A 1 193 ? -1.313 4.383 -25.527 1.00 82.81 193 PHE A C 1
ATOM 1562 O O . PHE A 1 193 ? -1.668 4.099 -26.671 1.00 82.81 193 PHE A O 1
ATOM 1569 N N . PHE A 1 194 ? -0.645 5.503 -25.239 1.00 81.69 194 PHE A N 1
ATOM 1570 C CA . PHE A 1 194 ? -0.330 6.528 -26.233 1.00 81.69 194 PHE A CA 1
ATOM 1571 C C . PHE A 1 194 ? 1.189 6.685 -26.410 1.00 81.69 194 PHE A C 1
ATOM 1573 O O . PHE A 1 194 ? 1.785 7.603 -25.838 1.00 81.69 194 PHE A O 1
ATOM 1580 N N . PRO A 1 195 ? 1.827 5.839 -27.247 1.00 68.50 195 PRO A N 1
ATOM 1581 C CA . PRO A 1 195 ? 3.270 5.876 -27.485 1.00 68.50 195 PRO A CA 1
ATOM 1582 C C . PRO A 1 195 ? 3.785 7.242 -27.960 1.00 68.50 195 PRO A C 1
ATOM 1584 O O . PRO A 1 195 ? 4.926 7.592 -27.685 1.00 68.50 195 PRO A O 1
ATOM 1587 N N . GLU A 1 196 ? 2.950 8.028 -28.644 1.00 66.31 196 GLU A N 1
ATOM 1588 C CA . GLU A 1 196 ? 3.309 9.350 -29.180 1.00 66.31 196 GLU A CA 1
ATOM 1589 C C . GLU A 1 196 ? 3.549 10.407 -28.091 1.00 66.31 196 GLU A C 1
ATOM 1591 O O . GLU A 1 196 ? 4.381 11.295 -28.262 1.00 66.31 196 GLU A O 1
ATOM 1596 N N . TYR A 1 197 ? 2.870 10.289 -26.945 1.00 62.22 197 TYR A N 1
ATOM 1597 C CA . TYR A 1 197 ? 3.069 11.161 -25.780 1.00 62.22 197 TYR A CA 1
ATOM 1598 C C . TYR A 1 197 ? 4.016 10.541 -24.743 1.00 62.22 197 TYR A C 1
ATOM 1600 O O . TYR A 1 197 ? 4.355 11.179 -23.740 1.00 62.22 197 TYR A O 1
ATOM 1608 N N . TYR A 1 198 ? 4.469 9.307 -24.981 1.00 65.75 198 TYR A N 1
ATOM 1609 C CA . TYR A 1 198 ? 5.380 8.585 -24.108 1.00 65.75 198 TYR A CA 1
ATOM 1610 C C . TYR A 1 198 ? 6.797 9.156 -24.228 1.00 65.75 198 TYR A C 1
ATOM 1612 O O . TYR A 1 198 ? 7.640 8.688 -24.991 1.00 65.75 198 TYR A O 1
ATOM 1620 N N . THR A 1 199 ? 7.093 10.175 -23.427 1.00 70.56 199 THR A N 1
ATOM 1621 C CA . THR A 1 199 ? 8.478 10.567 -23.158 1.00 70.56 199 THR A CA 1
ATOM 1622 C C . THR A 1 199 ? 8.993 9.750 -21.979 1.00 70.56 199 THR A C 1
ATOM 1624 O O . THR A 1 199 ? 8.366 9.678 -20.921 1.00 70.56 199 THR A O 1
ATOM 1627 N N . GLN A 1 200 ? 10.156 9.116 -22.151 1.00 72.19 200 GLN A N 1
ATOM 1628 C CA . GLN A 1 200 ? 10.747 8.239 -21.136 1.00 72.19 200 GLN A CA 1
ATOM 1629 C C . GLN A 1 200 ? 10.885 8.934 -19.769 1.00 72.19 200 GLN A C 1
ATOM 1631 O O . GLN A 1 200 ? 10.749 8.284 -18.732 1.00 72.19 200 GLN A O 1
ATOM 1636 N N . ASP A 1 201 ? 11.090 10.252 -19.760 1.00 73.75 201 ASP A N 1
ATOM 1637 C CA . ASP A 1 201 ? 11.246 11.045 -18.542 1.00 73.75 201 ASP A CA 1
ATOM 1638 C C . ASP A 1 201 ? 9.928 11.328 -17.809 1.00 73.75 201 ASP A C 1
ATOM 1640 O O . ASP A 1 201 ? 9.897 11.228 -16.580 1.00 73.75 201 ASP A O 1
ATOM 1644 N N . THR A 1 202 ? 8.831 11.611 -18.521 1.00 73.75 202 THR A N 1
ATOM 1645 C CA . THR A 1 202 ? 7.522 11.882 -17.891 1.00 73.75 202 THR A CA 1
ATOM 1646 C C . THR A 1 202 ? 6.917 10.615 -17.293 1.00 73.75 202 THR A C 1
ATOM 1648 O O . THR A 1 202 ? 6.468 10.632 -16.147 1.00 73.75 202 THR A O 1
ATOM 1651 N N . SER A 1 203 ? 7.000 9.489 -18.010 1.00 77.62 203 SER A N 1
ATOM 1652 C CA . SER A 1 203 ? 6.580 8.170 -17.519 1.00 77.62 203 SER A CA 1
ATOM 1653 C C . SER A 1 203 ? 7.376 7.749 -16.279 1.00 77.62 203 SER A C 1
ATOM 1655 O O . SER A 1 203 ? 6.804 7.340 -15.265 1.00 77.62 203 SER A O 1
ATOM 1657 N N . ARG A 1 204 ? 8.706 7.935 -16.300 1.00 82.06 204 ARG A N 1
ATOM 1658 C CA . ARG A 1 204 ? 9.564 7.669 -15.135 1.00 82.06 204 ARG A CA 1
ATOM 1659 C C . ARG A 1 204 ? 9.199 8.545 -13.946 1.00 82.06 204 ARG A C 1
ATOM 1661 O O . ARG A 1 204 ? 9.082 8.016 -12.843 1.00 82.06 204 ARG A O 1
ATOM 1668 N N . PHE A 1 205 ? 9.011 9.847 -14.152 1.00 86.25 205 PHE A N 1
ATOM 1669 C CA . PHE A 1 205 ? 8.626 10.757 -13.076 1.00 86.25 205 PHE A CA 1
ATOM 1670 C C . PHE A 1 205 ? 7.290 10.340 -12.455 1.00 86.25 205 PHE A C 1
ATOM 1672 O O . PHE A 1 205 ? 7.200 10.194 -11.236 1.00 86.25 205 PHE A O 1
ATOM 1679 N N . LEU A 1 206 ? 6.281 10.067 -13.287 1.00 87.69 206 LEU A N 1
ATOM 1680 C CA . LEU A 1 206 ? 4.949 9.666 -12.842 1.00 87.69 206 LEU A CA 1
ATOM 1681 C C . LEU A 1 206 ? 4.972 8.347 -12.060 1.00 87.69 206 LEU A C 1
ATOM 1683 O O . LEU A 1 206 ? 4.376 8.267 -10.988 1.00 87.69 206 LEU A O 1
ATOM 1687 N N . LEU A 1 207 ? 5.711 7.338 -12.534 1.00 84.94 207 LEU A N 1
ATOM 1688 C CA . LEU A 1 207 ? 5.898 6.072 -11.817 1.00 84.94 207 LEU A CA 1
ATOM 1689 C C . LEU A 1 207 ? 6.565 6.265 -10.456 1.00 84.94 207 LEU A C 1
ATOM 1691 O O . LEU A 1 207 ? 6.196 5.614 -9.477 1.00 84.94 207 LEU A O 1
ATOM 1695 N N . LYS A 1 208 ? 7.568 7.142 -10.377 1.00 88.00 208 LYS A N 1
ATOM 1696 C CA . LYS A 1 208 ? 8.255 7.430 -9.115 1.00 88.00 208 LYS A CA 1
ATOM 1697 C C . LYS A 1 208 ? 7.352 8.180 -8.154 1.00 88.00 208 LYS A C 1
ATOM 1699 O O . LYS A 1 208 ? 7.283 7.798 -6.991 1.00 88.00 208 LYS A O 1
ATOM 1704 N N . LEU A 1 209 ? 6.619 9.172 -8.640 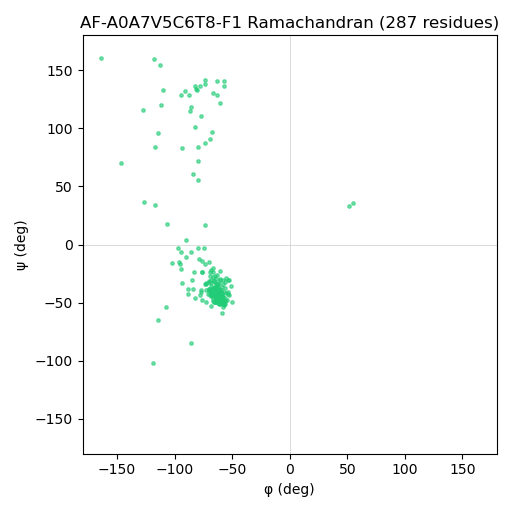1.00 90.31 209 LEU A N 1
ATOM 1705 C CA . LEU A 1 209 ? 5.620 9.902 -7.870 1.00 90.31 209 LEU A CA 1
ATOM 1706 C C . LEU A 1 209 ? 4.532 8.961 -7.327 1.00 90.31 209 LEU A C 1
ATOM 1708 O O . LEU A 1 209 ? 4.245 8.991 -6.132 1.00 90.31 209 LEU A O 1
ATOM 1712 N N . HIS A 1 210 ? 4.006 8.067 -8.169 1.00 91.06 210 HIS A N 1
ATOM 1713 C CA . HIS A 1 210 ? 3.072 7.010 -7.778 1.00 91.06 210 HIS A CA 1
ATOM 1714 C C . HIS A 1 210 ? 3.658 6.115 -6.676 1.00 91.06 210 HIS A C 1
ATOM 1716 O O . HIS A 1 210 ? 3.044 5.918 -5.626 1.00 91.06 210 HIS A O 1
ATOM 1722 N N . SER A 1 211 ? 4.874 5.603 -6.887 1.00 88.38 211 SER A N 1
ATOM 1723 C CA . SER A 1 211 ? 5.562 4.729 -5.934 1.00 88.38 211 SER A CA 1
ATOM 1724 C C . SER A 1 211 ? 5.794 5.420 -4.586 1.00 88.38 211 SER A C 1
ATOM 1726 O O . SER A 1 211 ? 5.501 4.832 -3.543 1.00 88.38 211 SER A O 1
ATOM 1728 N N . PHE A 1 212 ? 6.243 6.681 -4.590 1.00 91.31 212 PHE A N 1
ATOM 1729 C CA . PHE A 1 212 ? 6.449 7.454 -3.367 1.00 91.31 212 PHE A CA 1
ATOM 1730 C C . PHE A 1 212 ? 5.144 7.700 -2.617 1.00 91.31 212 PHE A C 1
ATOM 1732 O O . PHE A 1 212 ? 5.077 7.440 -1.416 1.00 91.31 212 PHE A O 1
ATOM 1739 N N . ALA A 1 213 ? 4.094 8.127 -3.316 1.00 91.94 213 ALA A N 1
ATOM 1740 C CA . ALA A 1 213 ? 2.795 8.361 -2.702 1.00 91.94 213 ALA A CA 1
ATOM 1741 C C . ALA A 1 213 ? 2.187 7.071 -2.114 1.00 91.94 213 ALA A C 1
ATOM 1743 O O . ALA A 1 213 ? 1.581 7.111 -1.044 1.00 91.94 213 ALA A O 1
ATOM 1744 N N . SER A 1 214 ? 2.399 5.913 -2.750 1.00 90.12 214 SER A N 1
ATOM 1745 C CA . SER A 1 214 ? 1.857 4.631 -2.277 1.00 90.12 214 SER A CA 1
ATOM 1746 C C . SER A 1 214 ? 2.625 4.085 -1.078 1.00 90.12 214 SER A C 1
ATOM 1748 O O . SER A 1 214 ? 2.019 3.666 -0.092 1.00 90.12 214 SER A O 1
ATOM 1750 N N . LEU A 1 215 ? 3.958 4.072 -1.153 1.00 88.75 215 LEU A N 1
ATOM 1751 C CA . LEU A 1 215 ? 4.803 3.458 -0.128 1.00 88.75 215 LEU A CA 1
ATOM 1752 C C . LEU A 1 215 ? 5.036 4.389 1.061 1.00 88.75 215 LEU A C 1
ATOM 1754 O O . LEU A 1 215 ? 4.915 3.973 2.209 1.00 88.75 215 LEU A O 1
ATOM 1758 N N . TYR A 1 216 ? 5.365 5.648 0.794 1.00 89.56 216 TYR A N 1
ATOM 1759 C CA . TYR A 1 216 ? 5.750 6.595 1.835 1.00 89.56 216 TYR A CA 1
ATOM 1760 C C . TYR A 1 216 ? 4.636 7.567 2.205 1.00 89.56 216 TYR A C 1
ATOM 1762 O O . TYR A 1 216 ? 4.730 8.187 3.257 1.00 89.56 216 TYR A O 1
ATOM 1770 N N . GLY A 1 217 ? 3.588 7.693 1.390 1.00 91.44 217 GLY A N 1
ATOM 1771 C CA . GLY A 1 217 ? 2.344 8.363 1.767 1.00 91.44 217 GLY A CA 1
ATOM 1772 C C . GLY A 1 217 ? 1.413 7.389 2.485 1.00 91.44 217 GLY A C 1
ATOM 1773 O O . GLY A 1 217 ? 1.425 7.298 3.709 1.00 91.44 217 GLY A O 1
ATOM 1774 N N . TRP A 1 218 ? 0.646 6.617 1.712 1.00 93.12 218 TRP A N 1
ATOM 1775 C CA . TRP A 1 218 ? -0.405 5.729 2.221 1.00 93.12 218 TRP A CA 1
ATOM 1776 C C . TRP A 1 218 ? 0.094 4.660 3.207 1.00 93.12 218 TRP A C 1
ATOM 1778 O O . TRP A 1 218 ? -0.350 4.640 4.356 1.00 93.12 218 TRP A O 1
ATOM 1788 N N . ASN A 1 219 ? 1.029 3.791 2.803 1.00 90.94 219 ASN A N 1
ATOM 1789 C CA . ASN A 1 219 ? 1.470 2.688 3.666 1.00 90.94 219 ASN A CA 1
ATOM 1790 C C . ASN A 1 219 ? 2.169 3.177 4.936 1.00 90.94 219 ASN A C 1
ATOM 1792 O O . ASN A 1 219 ? 1.964 2.596 5.998 1.00 90.94 219 ASN A O 1
ATOM 1796 N N . LEU A 1 220 ? 2.987 4.229 4.843 1.00 89.81 220 LEU A N 1
ATOM 1797 C CA . LEU A 1 220 ? 3.648 4.798 6.016 1.00 89.81 220 LEU A CA 1
ATOM 1798 C C . LEU A 1 220 ? 2.631 5.411 6.982 1.00 89.81 220 LEU A C 1
ATOM 1800 O O . LEU A 1 220 ? 2.759 5.213 8.189 1.00 89.81 220 LEU A O 1
ATOM 1804 N N . SER A 1 221 ? 1.607 6.104 6.472 1.00 90.12 221 SER A N 1
ATOM 1805 C CA . SER A 1 221 ? 0.512 6.598 7.308 1.00 90.12 221 SER A CA 1
ATOM 1806 C C . SER A 1 221 ? -0.210 5.450 8.017 1.00 90.12 221 SER A C 1
ATOM 1808 O O . SER A 1 221 ? -0.437 5.517 9.223 1.00 90.12 221 SER A O 1
ATOM 1810 N N . GLY A 1 222 ? -0.519 4.370 7.300 1.00 88.62 222 GLY A N 1
ATOM 1811 C CA . GLY A 1 222 ? -1.130 3.178 7.882 1.00 88.62 222 GLY A CA 1
ATOM 1812 C C . GLY A 1 222 ? -0.262 2.521 8.954 1.00 88.62 222 GLY A C 1
ATOM 1813 O O . GLY A 1 222 ? -0.714 2.299 10.076 1.00 88.62 222 GLY A O 1
ATOM 1814 N N . LEU A 1 223 ? 1.016 2.293 8.645 1.00 88.94 223 LEU A N 1
ATOM 1815 C CA . LEU A 1 223 ? 1.986 1.700 9.563 1.00 88.94 223 LEU A CA 1
ATOM 1816 C C . LEU A 1 223 ? 2.160 2.539 10.832 1.00 88.94 223 LEU A C 1
ATOM 1818 O O . LEU A 1 223 ? 2.181 1.982 11.924 1.00 88.94 223 LEU A O 1
ATOM 1822 N N . ALA A 1 224 ? 2.239 3.866 10.707 1.00 87.69 224 ALA A N 1
ATOM 1823 C CA . ALA A 1 224 ? 2.359 4.754 11.857 1.00 87.69 224 ALA A CA 1
ATOM 1824 C C . ALA A 1 224 ? 1.163 4.610 12.810 1.00 87.69 224 ALA A C 1
ATOM 1826 O O . ALA A 1 224 ? 1.358 4.562 14.021 1.00 87.69 224 ALA A O 1
ATOM 1827 N N . VAL A 1 225 ? -0.058 4.478 12.282 1.00 86.31 225 VAL A N 1
ATOM 1828 C CA . VAL A 1 225 ? -1.262 4.260 13.102 1.00 86.31 225 VAL A CA 1
ATOM 1829 C C . VAL A 1 225 ? -1.275 2.864 13.726 1.00 86.31 225 VAL A C 1
ATOM 1831 O O . VAL A 1 225 ? -1.655 2.739 14.883 1.00 86.31 225 VAL A O 1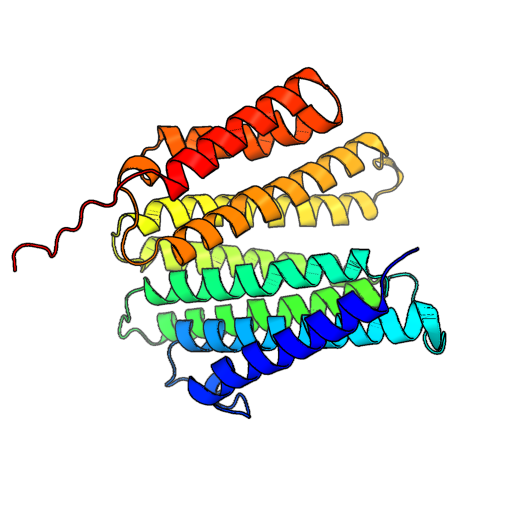
ATOM 1834 N N . ILE A 1 226 ? -0.828 1.829 13.009 1.00 87.25 226 ILE A N 1
ATOM 1835 C CA . ILE A 1 226 ? -0.740 0.454 13.536 1.00 87.25 226 ILE A CA 1
ATOM 1836 C C . ILE A 1 226 ? 0.276 0.372 14.680 1.00 87.25 226 ILE A C 1
ATOM 1838 O O . ILE A 1 226 ? -0.032 -0.159 15.743 1.00 87.25 226 ILE A O 1
ATOM 1842 N N . CYS A 1 227 ? 1.483 0.907 14.481 1.00 84.56 227 CYS A N 1
ATOM 1843 C CA . CYS A 1 227 ? 2.553 0.865 15.480 1.00 84.56 227 CYS A CA 1
ATOM 1844 C C . CYS A 1 227 ? 2.233 1.690 16.730 1.00 84.56 227 CYS A C 1
ATOM 1846 O O . CYS A 1 227 ? 2.740 1.376 17.801 1.00 84.56 227 CYS A O 1
ATOM 1848 N N . ARG A 1 228 ? 1.421 2.741 16.584 1.00 82.56 228 ARG A N 1
ATOM 1849 C CA . ARG A 1 228 ? 1.052 3.681 17.650 1.00 82.56 228 ARG A CA 1
ATOM 1850 C C . ARG A 1 228 ? -0.445 3.652 17.949 1.00 82.56 228 ARG A C 1
ATOM 1852 O O . ARG A 1 228 ? -1.047 4.693 18.206 1.00 82.56 228 ARG A O 1
ATOM 1859 N N . TYR A 1 229 ? -1.068 2.479 17.834 1.00 75.88 229 TYR A N 1
ATOM 1860 C CA . TYR A 1 229 ? -2.524 2.353 17.927 1.00 75.88 229 TYR A CA 1
ATOM 1861 C C . TYR A 1 229 ? -3.057 2.831 19.290 1.00 75.88 229 TYR A C 1
ATOM 1863 O O . TYR A 1 229 ? -3.976 3.650 19.331 1.00 75.88 229 TYR A O 1
ATOM 1871 N N . GLU A 1 230 ? -2.422 2.387 20.380 1.00 70.75 230 GLU A N 1
ATOM 1872 C CA . GLU A 1 230 ? -2.816 2.688 21.768 1.00 70.75 230 GLU A CA 1
ATOM 1873 C C . GLU A 1 230 ? -2.297 4.044 22.280 1.00 70.75 230 GLU A C 1
ATOM 1875 O O . GLU A 1 230 ? -2.864 4.639 23.193 1.00 70.75 230 GLU A O 1
ATOM 1880 N N . ASP A 1 231 ? -1.215 4.561 21.700 1.00 71.75 231 ASP A N 1
ATOM 1881 C CA . ASP A 1 231 ? -0.485 5.731 22.188 1.00 71.75 231 ASP A CA 1
ATOM 1882 C C . ASP A 1 231 ? -0.317 6.804 21.100 1.00 71.75 231 ASP A C 1
ATOM 1884 O O . ASP A 1 231 ? 0.712 7.477 21.028 1.00 71.75 231 ASP A O 1
ATOM 1888 N N . PHE A 1 232 ? -1.317 6.997 20.234 1.00 69.00 232 PHE A N 1
ATOM 1889 C CA . PHE A 1 232 ? -1.184 7.898 19.087 1.00 69.00 232 PHE A CA 1
ATOM 1890 C C . PHE A 1 232 ? -0.884 9.355 19.518 1.00 69.00 232 PHE A C 1
ATOM 1892 O O . PHE A 1 232 ? -1.654 9.958 20.271 1.00 69.00 232 PHE A O 1
ATOM 1899 N N . PRO A 1 233 ? 0.238 9.952 19.078 1.00 64.62 233 PRO A N 1
ATOM 1900 C CA . PRO A 1 233 ? 0.677 11.247 19.582 1.00 64.62 233 PRO A CA 1
ATOM 1901 C C . PRO A 1 233 ? -0.087 12.435 18.983 1.00 64.62 233 PRO A C 1
ATOM 1903 O O . PRO A 1 233 ? -0.233 12.563 17.768 1.00 64.62 233 PRO A O 1
ATOM 1906 N N . ILE A 1 234 ? -0.460 13.394 19.843 1.00 58.53 234 ILE A N 1
ATOM 1907 C CA . ILE A 1 234 ? -1.217 14.611 19.475 1.00 58.53 234 ILE A CA 1
ATOM 1908 C C . ILE A 1 234 ? -0.506 15.423 18.378 1.00 58.53 234 ILE A C 1
ATOM 1910 O O . ILE A 1 234 ? -1.148 16.044 17.531 1.00 58.53 234 ILE A O 1
ATOM 1914 N N . ARG A 1 235 ? 0.834 15.402 18.346 1.00 58.38 235 ARG A N 1
ATOM 1915 C CA . ARG A 1 235 ? 1.632 16.146 17.356 1.00 58.38 235 ARG A CA 1
ATOM 1916 C C . ARG A 1 235 ? 1.423 15.659 15.917 1.00 58.38 235 ARG A C 1
ATOM 1918 O O . ARG A 1 235 ? 1.541 16.476 15.003 1.00 58.38 235 ARG A O 1
ATOM 1925 N N . LEU A 1 236 ? 1.057 14.391 15.706 1.00 58.94 236 LEU A N 1
ATOM 1926 C CA . LEU A 1 236 ? 0.759 13.845 14.371 1.00 58.94 236 LEU A CA 1
ATOM 1927 C C . LEU A 1 236 ? -0.585 14.329 13.813 1.00 58.94 236 LEU A C 1
ATOM 1929 O O . LEU A 1 236 ? -0.800 14.275 12.607 1.00 58.94 236 LEU A O 1
ATOM 1933 N N . HIS A 1 237 ? -1.462 14.859 14.668 1.00 62.91 237 HIS A N 1
ATOM 1934 C CA . HIS A 1 237 ? -2.682 15.538 14.240 1.00 62.91 237 HIS A CA 1
ATOM 1935 C C . HIS A 1 237 ? -2.415 16.976 13.752 1.00 62.91 237 HIS A C 1
ATOM 1937 O O . HIS A 1 237 ? -3.299 17.611 13.182 1.00 62.91 237 HIS A O 1
ATOM 1943 N N . SER A 1 238 ? -1.225 17.544 13.982 1.00 72.38 238 SER A N 1
ATOM 1944 C CA . SER A 1 238 ? -0.970 18.925 13.567 1.00 72.38 238 SER A CA 1
ATOM 1945 C C . SER A 1 238 ? -0.960 19.045 12.038 1.00 72.38 238 SER A C 1
ATOM 1947 O O . SER A 1 238 ? -0.242 18.320 11.347 1.00 72.38 238 SER A O 1
ATOM 1949 N N . ASN A 1 239 ? -1.716 20.015 11.510 1.00 77.62 239 ASN A N 1
ATOM 1950 C CA . ASN A 1 239 ? -1.732 20.331 10.076 1.00 77.62 239 ASN A CA 1
ATOM 1951 C C . ASN A 1 239 ? -0.313 20.568 9.529 1.00 77.62 239 ASN A C 1
ATOM 1953 O O . ASN A 1 239 ? -0.042 20.255 8.376 1.00 77.62 239 ASN A O 1
ATOM 1957 N N . GLY A 1 240 ? 0.601 21.068 10.370 1.00 83.44 240 GLY A N 1
ATOM 1958 C CA . GLY A 1 240 ? 2.011 21.243 10.028 1.00 83.44 240 GLY A CA 1
ATOM 1959 C C . GLY A 1 240 ? 2.743 19.927 9.755 1.00 83.44 240 GLY A C 1
ATOM 1960 O O . GLY A 1 240 ? 3.446 19.833 8.755 1.00 83.44 240 GLY A O 1
ATOM 1961 N N . VAL A 1 241 ? 2.559 18.893 10.586 1.00 84.94 241 VAL A N 1
ATOM 1962 C CA . VAL A 1 241 ? 3.197 17.580 10.369 1.00 84.94 241 VAL A CA 1
ATOM 1963 C C . VAL A 1 241 ? 2.598 16.864 9.159 1.00 84.94 241 VAL A C 1
ATOM 1965 O O . VAL A 1 241 ? 3.341 16.268 8.381 1.00 84.94 241 VAL A O 1
ATOM 1968 N N . ILE A 1 242 ? 1.281 16.969 8.955 1.00 86.00 242 ILE A N 1
ATOM 1969 C CA . ILE A 1 242 ? 0.622 16.433 7.756 1.00 86.00 242 ILE A CA 1
ATOM 1970 C C . ILE A 1 242 ? 1.166 17.130 6.503 1.00 86.00 242 ILE A C 1
ATOM 1972 O O . ILE A 1 242 ? 1.629 16.463 5.583 1.00 86.00 242 ILE A O 1
ATOM 1976 N N . LEU A 1 243 ? 1.199 18.464 6.475 1.00 89.31 243 LEU A N 1
ATOM 1977 C CA . LEU A 1 243 ? 1.743 19.212 5.340 1.00 89.31 243 LEU A CA 1
ATOM 1978 C C . LEU A 1 243 ? 3.222 18.883 5.091 1.00 89.31 243 LEU A C 1
ATOM 1980 O O . LEU A 1 243 ? 3.634 18.707 3.947 1.00 89.31 243 LEU A O 1
ATOM 1984 N N . PHE A 1 244 ? 4.015 18.756 6.156 1.00 91.06 244 PHE A N 1
ATOM 1985 C CA . PHE A 1 244 ? 5.416 18.357 6.071 1.00 91.06 244 PHE A CA 1
ATOM 1986 C C . PHE A 1 244 ? 5.581 16.977 5.423 1.00 91.06 244 PHE A C 1
ATOM 1988 O O . PHE A 1 244 ? 6.436 16.801 4.552 1.00 91.06 244 PHE A O 1
ATOM 1995 N N . HIS A 1 245 ? 4.731 16.014 5.788 1.00 91.62 245 HIS A N 1
ATOM 1996 C CA . HIS A 1 245 ? 4.694 14.687 5.171 1.00 91.62 245 HIS A CA 1
ATOM 1997 C C . HIS A 1 245 ? 4.358 14.770 3.677 1.00 91.62 245 HIS A C 1
ATOM 1999 O O . HIS A 1 245 ? 5.083 14.211 2.859 1.00 91.62 245 HIS A O 1
ATOM 2005 N N . TRP A 1 246 ? 3.339 15.549 3.306 1.00 93.25 246 TRP A N 1
ATOM 2006 C CA . TRP A 1 246 ? 2.948 15.802 1.913 1.00 93.25 246 TRP A CA 1
ATOM 2007 C C . TRP A 1 246 ? 4.072 16.387 1.065 1.00 93.25 246 TRP A C 1
ATOM 2009 O O . TRP A 1 246 ? 4.394 15.848 0.006 1.00 93.25 246 TRP A O 1
ATOM 2019 N N . VAL A 1 247 ? 4.704 17.456 1.543 1.00 93.25 247 VAL A N 1
ATOM 2020 C CA . VAL A 1 247 ? 5.817 18.112 0.844 1.00 93.25 247 VAL A CA 1
ATOM 2021 C C . VAL A 1 247 ? 7.002 17.156 0.701 1.00 93.25 247 VAL A C 1
ATOM 2023 O O . VAL A 1 247 ? 7.602 17.064 -0.372 1.00 93.25 247 VAL A O 1
ATOM 2026 N N . THR A 1 248 ? 7.304 16.384 1.746 1.00 92.75 248 THR A N 1
ATOM 2027 C CA . THR A 1 248 ? 8.396 15.404 1.710 1.00 92.75 248 THR A CA 1
ATOM 2028 C C . THR A 1 248 ? 8.134 14.308 0.672 1.00 92.75 248 THR A C 1
ATOM 2030 O O . THR A 1 248 ? 9.019 13.992 -0.124 1.00 92.75 248 THR A O 1
ATOM 2033 N N . VAL A 1 249 ? 6.916 13.757 0.638 1.00 92.88 249 VAL A N 1
ATOM 2034 C CA . VAL A 1 249 ? 6.550 12.615 -0.217 1.00 92.88 249 VAL A CA 1
ATOM 2035 C C . VAL A 1 249 ? 6.316 13.017 -1.675 1.00 92.88 249 VAL A C 1
ATOM 2037 O O . VAL A 1 249 ? 6.764 12.301 -2.565 1.00 92.88 249 VAL A O 1
ATOM 2040 N N . LEU A 1 250 ? 5.613 14.122 -1.944 1.00 92.88 250 LEU A N 1
ATOM 2041 C CA . LEU A 1 250 ? 5.195 14.486 -3.308 1.00 92.88 250 LEU A CA 1
ATOM 2042 C C . LEU A 1 250 ? 6.152 15.432 -4.027 1.00 92.88 250 LEU A C 1
ATOM 2044 O O . LEU A 1 250 ? 6.113 15.502 -5.253 1.00 92.88 250 LEU A O 1
ATOM 2048 N N . ILE A 1 251 ? 6.988 16.168 -3.293 1.00 91.75 251 ILE A N 1
ATOM 2049 C CA . ILE A 1 251 ? 7.866 17.185 -3.882 1.00 91.75 251 ILE A CA 1
ATOM 2050 C C . ILE A 1 251 ? 9.323 16.776 -3.703 1.00 91.75 251 ILE A C 1
ATOM 2052 O O . ILE A 1 251 ? 10.008 16.495 -4.686 1.00 91.75 251 ILE A O 1
ATOM 2056 N N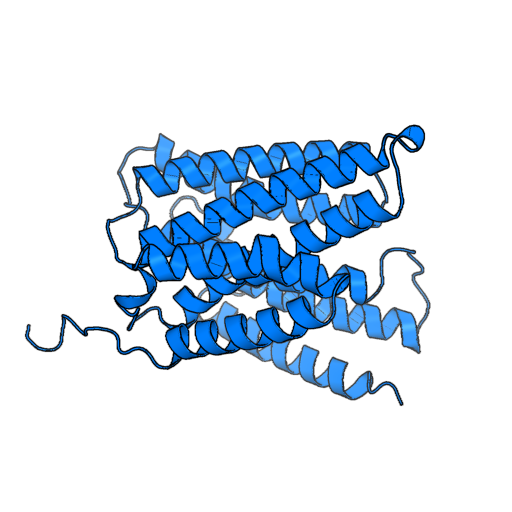 . LEU A 1 252 ? 9.800 16.701 -2.457 1.00 92.31 252 LEU A N 1
ATOM 2057 C CA . LEU A 1 252 ? 11.220 16.466 -2.181 1.00 92.31 252 LEU A CA 1
ATOM 2058 C C . LEU A 1 252 ? 11.676 15.092 -2.682 1.00 92.31 252 LEU A C 1
ATOM 2060 O O . LEU A 1 252 ? 12.692 15.015 -3.370 1.00 92.31 252 LEU A O 1
ATOM 2064 N N . ALA A 1 253 ? 10.919 14.027 -2.396 1.00 90.81 253 ALA A N 1
ATOM 2065 C CA . ALA A 1 253 ? 11.318 12.669 -2.754 1.00 90.81 253 ALA A CA 1
ATOM 2066 C C . ALA A 1 253 ? 11.405 12.427 -4.278 1.00 90.81 253 ALA A C 1
ATOM 2068 O O . ALA A 1 253 ? 12.455 11.957 -4.731 1.00 90.81 253 ALA A O 1
ATOM 2069 N N . PRO A 1 254 ? 10.399 12.791 -5.102 1.00 89.81 254 PRO A N 1
ATOM 2070 C CA . PRO A 1 254 ? 10.514 12.707 -6.556 1.00 89.81 254 PRO A CA 1
ATOM 2071 C C . PRO A 1 254 ? 11.653 13.566 -7.112 1.00 89.81 254 PRO A C 1
ATOM 2073 O O . PRO A 1 254 ? 12.422 13.081 -7.941 1.00 89.81 254 PRO A O 1
ATOM 2076 N N . LEU A 1 255 ? 11.824 14.803 -6.627 1.00 89.38 255 LEU A N 1
ATOM 2077 C CA . LEU A 1 255 ? 12.919 15.681 -7.062 1.00 89.38 255 LEU A CA 1
ATOM 2078 C C . LEU A 1 255 ? 14.296 15.150 -6.656 1.00 89.38 255 LEU A C 1
ATOM 2080 O O . LEU A 1 255 ? 15.263 15.338 -7.392 1.00 89.38 255 LEU A O 1
ATOM 2084 N N . GLY A 1 256 ? 14.391 14.439 -5.531 1.00 89.69 256 GLY A N 1
ATOM 2085 C CA . GLY A 1 256 ? 15.621 13.813 -5.055 1.00 89.69 256 GLY A CA 1
ATOM 2086 C C . GLY A 1 256 ? 16.198 12.773 -6.014 1.00 89.69 256 GLY A C 1
ATOM 2087 O O . GLY A 1 256 ? 17.404 12.542 -6.009 1.00 89.69 256 GLY A O 1
ATOM 2088 N N . ILE A 1 257 ? 15.377 12.190 -6.892 1.00 87.25 257 ILE A N 1
ATOM 2089 C CA . ILE A 1 257 ? 15.858 11.273 -7.936 1.00 87.25 257 ILE A CA 1
ATOM 2090 C C . ILE A 1 257 ? 16.686 12.014 -8.990 1.00 87.25 257 ILE A C 1
ATOM 2092 O O . ILE A 1 257 ? 17.663 11.468 -9.499 1.00 87.25 257 ILE A O 1
ATOM 2096 N N . TYR A 1 258 ? 16.312 13.252 -9.302 1.00 87.56 258 TYR A N 1
ATOM 2097 C CA . TYR A 1 258 ? 16.951 14.053 -10.346 1.00 87.56 258 TYR A CA 1
ATOM 2098 C C . TYR A 1 258 ? 18.060 14.943 -9.778 1.00 87.56 258 TYR A C 1
ATOM 2100 O O . TYR A 1 258 ? 19.078 15.166 -10.430 1.00 87.56 258 TYR A O 1
ATOM 2108 N N . PHE A 1 259 ? 17.899 15.413 -8.539 1.00 91.06 259 PHE A N 1
ATOM 2109 C CA . PHE A 1 259 ? 18.789 16.383 -7.914 1.00 91.06 259 PHE A CA 1
ATOM 2110 C C . PHE A 1 259 ? 19.296 15.893 -6.552 1.00 91.06 259 PHE A C 1
ATOM 2112 O O . PHE A 1 259 ? 18.548 15.789 -5.579 1.00 91.06 259 PHE A O 1
ATOM 2119 N N . ARG A 1 260 ? 20.616 15.680 -6.448 1.00 91.81 260 ARG A N 1
ATOM 2120 C CA . ARG A 1 260 ? 21.278 15.197 -5.218 1.00 91.81 260 ARG A CA 1
ATOM 2121 C C . ARG A 1 260 ? 20.977 16.029 -3.957 1.00 91.81 260 ARG A C 1
ATOM 2123 O O . ARG A 1 260 ? 20.759 15.413 -2.915 1.00 91.81 260 ARG A O 1
ATOM 2130 N N . PRO A 1 261 ? 20.917 17.377 -3.996 1.00 93.88 261 PRO A N 1
ATOM 2131 C CA . PRO A 1 261 ? 20.584 18.158 -2.801 1.00 93.88 261 PRO A CA 1
ATOM 2132 C C . PRO A 1 261 ? 19.187 17.841 -2.253 1.00 93.88 261 PRO A C 1
ATOM 2134 O O . PRO A 1 261 ? 19.006 17.721 -1.042 1.00 93.88 261 PRO A O 1
ATOM 2137 N N . PHE A 1 262 ? 18.213 17.623 -3.142 1.00 93.12 262 PHE A N 1
ATOM 2138 C CA . PHE A 1 262 ? 16.862 17.231 -2.749 1.00 93.12 262 PHE A CA 1
ATOM 2139 C C . PHE A 1 262 ? 16.833 15.821 -2.156 1.00 93.12 262 PHE A C 1
ATOM 2141 O O . PHE A 1 262 ? 16.077 15.595 -1.217 1.00 93.12 262 PHE A O 1
ATOM 2148 N N . ALA A 1 263 ? 17.689 14.896 -2.607 1.00 91.44 263 ALA A N 1
ATOM 2149 C CA . ALA A 1 263 ? 17.803 13.568 -2.000 1.00 91.44 263 ALA A CA 1
ATOM 2150 C C . ALA A 1 263 ? 18.260 13.646 -0.536 1.00 91.44 263 ALA A C 1
ATOM 2152 O O . ALA A 1 263 ? 17.639 13.048 0.340 1.00 91.44 263 ALA A O 1
ATOM 2153 N N . VAL A 1 264 ? 19.308 14.432 -0.260 1.00 94.06 264 VAL A N 1
ATOM 2154 C CA . VAL A 1 264 ? 19.813 14.640 1.107 1.00 94.06 264 VAL A CA 1
ATOM 2155 C C . VAL A 1 264 ? 18.740 15.294 1.977 1.00 94.06 264 VAL A C 1
ATOM 2157 O O . VAL A 1 264 ? 18.464 14.814 3.075 1.00 94.06 264 VAL A O 1
ATOM 2160 N N . CYS A 1 265 ? 18.077 16.332 1.458 1.00 94.50 265 CYS A N 1
ATOM 2161 C CA . CYS A 1 265 ? 16.968 16.987 2.146 1.00 94.50 265 CYS A CA 1
ATOM 2162 C C . CYS A 1 265 ? 15.833 15.998 2.462 1.00 94.50 265 CYS A C 1
ATOM 2164 O O . CYS A 1 265 ? 15.369 15.930 3.594 1.00 94.50 265 CYS A O 1
ATOM 2166 N N . THR A 1 266 ? 15.455 15.151 1.499 1.00 93.38 266 THR A N 1
ATOM 2167 C CA . THR A 1 266 ? 14.421 14.118 1.668 1.00 93.38 266 THR A CA 1
ATOM 2168 C C . THR A 1 266 ? 14.773 13.138 2.786 1.00 93.38 266 THR A C 1
ATOM 2170 O O . THR A 1 266 ? 13.920 12.822 3.613 1.00 93.38 266 THR A O 1
ATOM 2173 N N . ILE A 1 267 ? 16.024 12.666 2.845 1.00 93.56 267 ILE A N 1
ATOM 2174 C CA . ILE A 1 267 ? 16.490 11.745 3.893 1.00 93.56 267 ILE A CA 1
ATOM 2175 C C . ILE A 1 267 ? 16.382 12.404 5.269 1.00 93.56 267 ILE A C 1
ATOM 2177 O O . ILE A 1 267 ? 15.860 11.791 6.202 1.00 93.56 267 ILE A O 1
ATOM 2181 N N . ILE A 1 268 ? 16.832 13.656 5.391 1.00 94.69 268 ILE A N 1
ATOM 2182 C CA . ILE A 1 268 ? 16.735 14.418 6.641 1.00 94.69 268 ILE A CA 1
ATOM 2183 C C . ILE A 1 268 ? 15.263 14.577 7.032 1.00 94.69 268 ILE A C 1
ATOM 2185 O O . ILE A 1 268 ? 14.896 14.266 8.164 1.00 94.69 268 ILE A O 1
ATOM 2189 N N . CYS A 1 269 ? 14.402 14.980 6.096 1.00 93.31 269 CYS A N 1
ATOM 2190 C CA . CYS A 1 269 ? 12.979 15.171 6.349 1.00 93.31 269 CYS A CA 1
ATOM 2191 C C . CYS A 1 269 ? 12.277 13.880 6.786 1.00 93.31 269 CYS A C 1
ATOM 2193 O O . CYS A 1 269 ? 11.553 13.906 7.779 1.00 93.31 269 CYS A O 1
ATOM 2195 N N . TYR A 1 270 ? 12.523 12.741 6.128 1.00 91.06 270 TYR A N 1
ATOM 2196 C CA . TYR A 1 270 ? 11.977 11.454 6.575 1.00 91.06 270 TYR A CA 1
ATOM 2197 C C . TYR A 1 270 ? 12.528 11.027 7.929 1.00 91.06 270 TYR A C 1
ATOM 2199 O O . TYR A 1 270 ? 11.771 10.514 8.746 1.00 91.06 270 TYR A O 1
ATOM 2207 N N . THR A 1 271 ? 13.814 11.253 8.196 1.00 91.44 271 THR A N 1
ATOM 2208 C CA . THR A 1 271 ? 14.410 10.932 9.500 1.00 91.44 271 THR A CA 1
ATOM 2209 C C . THR A 1 271 ? 13.734 11.735 10.605 1.00 91.44 271 THR A C 1
ATOM 2211 O O . THR A 1 271 ? 13.327 11.169 11.615 1.00 91.44 271 THR A O 1
ATOM 2214 N N . VAL A 1 272 ? 13.530 13.037 10.386 1.00 91.19 272 VAL A N 1
ATOM 2215 C CA . VAL A 1 272 ? 12.789 13.910 11.305 1.00 91.19 272 VAL A CA 1
ATOM 2216 C C . VAL A 1 272 ? 11.336 13.451 11.441 1.00 91.19 272 VAL A C 1
ATOM 2218 O O . VAL A 1 272 ? 10.829 13.373 12.556 1.00 91.19 272 VAL A O 1
ATOM 2221 N N . PHE A 1 273 ? 10.670 13.100 10.341 1.00 88.81 273 PHE A N 1
ATOM 2222 C CA . PHE A 1 273 ? 9.288 12.620 10.359 1.00 88.81 273 PHE A CA 1
ATOM 2223 C C . PHE A 1 273 ? 9.133 11.328 11.172 1.00 88.81 273 PHE A C 1
ATOM 2225 O O . PHE A 1 273 ? 8.287 11.255 12.061 1.00 88.81 273 PHE A O 1
ATOM 2232 N N . LEU A 1 274 ? 9.986 10.330 10.924 1.00 88.56 274 LEU A N 1
ATOM 2233 C CA . LEU A 1 274 ? 10.004 9.074 11.674 1.00 88.56 274 LEU A CA 1
ATOM 2234 C C . LEU A 1 274 ? 10.369 9.307 13.140 1.00 88.56 274 LEU A C 1
ATOM 2236 O O . LEU A 1 274 ? 9.741 8.727 14.022 1.00 88.56 274 LEU A O 1
ATOM 2240 N N . TYR A 1 275 ? 11.328 10.192 13.417 1.00 88.06 275 TYR A N 1
ATOM 2241 C CA . TYR A 1 275 ? 11.659 10.580 14.784 1.00 88.06 275 TYR A CA 1
ATOM 2242 C C . TYR A 1 275 ? 10.448 11.189 15.495 1.00 88.06 275 TYR A C 1
ATOM 2244 O O . TYR A 1 275 ? 10.157 10.817 16.627 1.00 88.06 275 TYR A O 1
ATOM 2252 N N . ILE A 1 276 ? 9.689 12.067 14.834 1.00 84.94 276 ILE A N 1
ATOM 2253 C CA . ILE A 1 276 ? 8.451 12.620 15.395 1.00 84.94 276 ILE A CA 1
ATOM 2254 C C . ILE A 1 276 ? 7.435 11.502 15.652 1.00 84.94 276 ILE A C 1
ATOM 2256 O O . ILE A 1 276 ? 6.846 11.486 16.730 1.00 84.94 276 ILE A O 1
ATOM 2260 N N . ILE A 1 277 ? 7.249 10.556 14.725 1.00 83.19 277 ILE A N 1
ATOM 2261 C CA . ILE A 1 277 ? 6.318 9.427 14.902 1.00 83.19 277 ILE A CA 1
ATOM 2262 C C . ILE A 1 277 ? 6.695 8.572 16.118 1.00 83.19 277 ILE A C 1
ATOM 2264 O O . ILE A 1 277 ? 5.837 8.308 16.957 1.00 83.19 277 ILE A O 1
ATOM 2268 N N . PHE A 1 278 ? 7.957 8.152 16.231 1.00 81.75 278 PHE A N 1
ATOM 2269 C CA . PHE A 1 278 ? 8.382 7.191 17.254 1.00 81.75 278 PHE A CA 1
ATOM 2270 C C . PHE A 1 278 ? 8.724 7.825 18.609 1.00 81.75 278 PHE A C 1
ATOM 2272 O O . PHE A 1 278 ? 8.540 7.186 19.640 1.00 81.75 278 PHE A O 1
ATOM 2279 N N . SER A 1 279 ? 9.214 9.067 18.628 1.00 81.38 279 SER A N 1
ATOM 2280 C CA . SER A 1 279 ? 9.708 9.734 19.844 1.00 81.38 279 SER A CA 1
ATOM 2281 C C . SER A 1 279 ? 8.661 10.628 20.518 1.00 81.38 279 SER A C 1
ATOM 2283 O O . SER A 1 279 ? 8.803 10.997 21.684 1.00 81.38 279 SER A O 1
ATOM 2285 N N . SER A 1 280 ? 7.582 11.006 19.824 1.00 77.50 280 SER A N 1
ATOM 2286 C CA . SER A 1 280 ? 6.552 11.838 20.453 1.00 77.50 280 SER A CA 1
ATOM 2287 C C . SER A 1 280 ? 5.709 11.036 21.449 1.00 77.50 280 SER A C 1
ATOM 2289 O O . SER A 1 280 ? 5.327 9.895 21.203 1.00 77.50 280 SER A O 1
ATOM 2291 N N . GLN A 1 281 ? 5.412 11.627 22.607 1.00 66.88 281 GLN A N 1
ATOM 2292 C CA . GLN A 1 281 ? 4.571 10.989 23.620 1.00 66.88 281 GLN A CA 1
ATOM 2293 C C . GLN A 1 281 ? 3.085 11.171 23.282 1.00 66.88 281 GLN A C 1
ATOM 2295 O O . GLN A 1 281 ? 2.647 12.272 22.932 1.00 66.88 281 GLN A O 1
ATOM 2300 N N . GLY A 1 282 ? 2.313 10.087 23.381 1.00 60.94 282 GLY A N 1
ATOM 2301 C CA . GLY A 1 282 ? 0.853 10.144 23.399 1.00 60.94 282 GLY A CA 1
ATOM 2302 C C . GLY A 1 282 ? 0.364 10.672 24.744 1.00 60.94 282 GLY A C 1
ATOM 2303 O O . GLY A 1 282 ? 0.934 10.355 25.786 1.00 60.94 282 GLY A O 1
ATOM 2304 N N . THR A 1 283 ? -0.682 11.496 24.750 1.00 53.75 283 THR A N 1
ATOM 2305 C CA . THR A 1 283 ? -1.327 11.876 26.012 1.00 53.75 283 THR A CA 1
ATOM 2306 C C . THR A 1 283 ? -2.279 10.756 26.393 1.00 53.75 283 THR A C 1
ATOM 2308 O O . THR A 1 283 ? -3.367 10.641 25.832 1.00 53.75 283 THR A O 1
ATOM 2311 N N . ASN A 1 284 ? -1.849 9.911 27.325 1.00 47.28 284 ASN A N 1
ATOM 2312 C CA . ASN A 1 284 ? -2.662 8.830 27.856 1.00 47.28 284 ASN A CA 1
ATOM 2313 C C . ASN A 1 284 ? -3.817 9.441 28.671 1.00 47.28 284 ASN A C 1
ATOM 2315 O O . ASN A 1 284 ? -3.635 9.846 29.818 1.00 47.28 284 ASN A O 1
ATOM 2319 N N . ARG A 1 285 ? -4.999 9.594 28.060 1.00 47.22 285 ARG A N 1
ATOM 2320 C CA . ARG A 1 285 ? -6.176 10.178 28.730 1.00 47.22 285 ARG A CA 1
ATOM 2321 C C . ARG A 1 285 ? -6.837 9.221 29.735 1.00 47.22 285 ARG A C 1
ATOM 2323 O O . ARG A 1 285 ? -7.738 9.654 30.439 1.00 47.22 285 ARG A O 1
ATOM 2330 N N . ASN A 1 286 ? -6.347 7.983 29.853 1.00 43.56 286 ASN A N 1
ATOM 2331 C CA . ASN A 1 286 ? -6.892 6.951 30.743 1.00 43.56 286 ASN A CA 1
ATOM 2332 C C . ASN A 1 286 ? -6.024 6.666 31.985 1.00 43.56 286 ASN A C 1
ATOM 2334 O O . ASN A 1 286 ? -6.203 5.642 32.630 1.00 43.56 286 ASN A O 1
ATOM 2338 N N . ALA A 1 287 ? -5.095 7.554 32.355 1.00 38.66 287 ALA A N 1
ATOM 2339 C CA . ALA A 1 287 ? -4.345 7.401 33.607 1.00 38.66 287 ALA A CA 1
ATOM 2340 C C . ALA A 1 287 ? -5.121 7.856 34.864 1.00 38.66 287 ALA A C 1
ATOM 2342 O O . ALA A 1 287 ? -4.593 7.712 35.957 1.00 38.66 287 ALA A O 1
ATOM 2343 N N . ASN A 1 288 ? -6.345 8.388 34.724 1.00 36.19 288 ASN A N 1
ATOM 2344 C CA . ASN A 1 288 ? -7.207 8.819 35.833 1.00 36.19 288 ASN A CA 1
ATOM 2345 C C . ASN A 1 288 ? -8.699 8.591 35.499 1.00 36.19 288 ASN A C 1
ATOM 2347 O O . ASN A 1 288 ? -9.430 9.556 35.260 1.00 36.19 288 ASN A O 1
ATOM 2351 N N . ALA A 1 289 ? -9.141 7.334 35.441 1.00 35.75 289 ALA A N 1
ATOM 2352 C CA . ALA A 1 289 ? -10.554 6.955 35.537 1.00 35.75 289 ALA A CA 1
ATOM 2353 C C . ALA A 1 289 ? -10.670 5.580 36.201 1.00 35.75 289 ALA A C 1
ATOM 2355 O O . ALA A 1 289 ? -9.928 4.672 35.764 1.00 35.75 289 ALA A O 1
#

Solvent-accessible surface area (backbone atoms only — not comparable to full-atom values): 15462 Å² total; per-residue (Å²): 133,86,69,56,66,63,53,38,52,52,34,54,54,48,30,54,53,42,48,53,53,42,37,72,74,68,46,86,68,76,62,60,72,77,38,83,89,49,58,60,20,59,41,27,41,54,48,15,44,51,45,44,29,52,47,34,53,50,49,39,52,47,51,46,29,69,76,72,65,62,78,73,90,54,97,58,74,39,70,78,60,50,54,61,52,66,54,48,25,52,46,30,40,34,47,13,55,52,46,64,42,31,62,90,63,95,47,68,67,59,55,49,52,49,50,49,40,54,50,44,50,58,52,36,52,52,52,38,52,51,28,58,65,68,68,37,64,72,60,34,52,55,40,53,53,53,40,43,53,39,51,53,52,49,49,53,49,43,70,72,41,34,54,97,47,71,64,44,63,43,49,50,55,18,48,52,26,46,52,50,24,45,52,39,48,51,51,50,55,53,42,71,72,37,68,92,76,53,45,75,64,60,56,49,49,44,53,45,40,24,49,32,22,41,54,63,30,22,37,41,43,30,49,54,47,64,79,28,63,94,48,57,32,65,68,62,56,34,69,66,50,49,50,50,50,48,46,38,31,72,46,30,44,51,45,19,76,80,35,68,72,35,34,56,50,28,53,52,51,50,51,51,50,51,46,51,67,74,68,47,72,35,78,71,82,72,83,80,120

Mean predicted aligned error: 6.92 Å

Foldseek 3Di:
DPPLVVLLVVLVVVLVVLQVVLCVVDHNDPPVLVDLPDQLLVNLLSLLSVLSSVLSVLLSVLSCCPPPPVPDDQPQSDNVNSVVSNLVSLLSNLLSVLSVQFDPDVDPVLSVLSSVLSCLQSVLVVQLSVCVRVVPLVSNLVSLVSNLVSLVSSLVRSVVRGDPDLLSLLLNQLSVLVNVLSVLVSVLSVLVVPVPNDDVVVSVLSVQLSVLSSVQRNSVSSVLCVVCVQWFANVSSDPVLSVLSVCLRRPLRSVCVVDVVSVVVSVVSVVVSVCCSPVGTGDNPPPDD

Secondary structure (DSSP, 8-state):
---HHHHHHHHHHHHHHHHHHHHHHS-SS-GGGG-TTS-HHHHHHHHHHHHHHHHHHHHHHHHIIIIII-----TT-SHHHHHGGGHHHHHHHHHHHHHHTB---S-HHHHHHHHHHHHHHHHHHHHHHHHHHTT-HHHHHHHHHHHHHHHHHHHHHHHHHB---HHHHHHHHHHHHHHHHHHHHHHHHHHHH-TTT--HHHHHHHHHHHHHIIIIIIIHHHHHHHHTSSS--GGGGSHHHHHHHHHIIIIIHHHHHH-HHHHHHHHHHHHHHHHHHHHSPP--TTS--

pLDDT: mean 85.4, std 11.46, range [35.75, 96.31]

Radius of gyration: 20.12 Å; Cα contacts (8 Å, |Δi|>4): 296; chains: 1; bounding box: 56×46×65 Å